Protein AF-A0A455SV49-F1 (afdb_monomer)

InterPro domains:
  IPR011989 Armadillo-like helical [G3DSA:1.25.10.10] (47-159)
  IPR016024 Armadillo-type fold [SSF48371] (56-144)

Sequence (312 aa):
MLWGKEFPQRLIFGEEGFFTEPRYLPRQYPYYVARAFLSVQYDDEPREDEEVYYWYRVAWEATEAFVERWGGVDEETLRRVLREGEGRDRLAAVFALGHSPFEGVNEELAALLEEPDWLLRCAAACCLVLRRDERATPLIERYLALPTPIGVDGGGRVSTAPQASGWYNLYKQLVPWMLAEWGPSSLLPALRDALLESCREGNDKRLSPAAAGSLKASAYALGRRGALGALHGVKLPVLRRWLSVLYMALGYLKAAERFSREALYEQLQGDTPLSKEVLALLTEAFALPEQQAQSVLMSWQIERIDGLGVLL

Nearest PDB structures (foldseek):
  7q1f-assembly1_D  TM=6.024E-01  e=7.847E-02  synthetic construct
  3ltm-assembly1_B  TM=5.366E-01  e=6.912E-02  synthetic construct
  7q1e-assembly1_D  TM=6.426E-01  e=1.989E-01  synthetic construct
  4xl5-assembly1_C  TM=4.973E-01  e=2.356E-01  synthetic construct
  7z0f-assembly1_C  TM=6.251E-01  e=5.971E-01  synthetic construct

Structure (mmCIF, N/CA/C/O backbone):
data_AF-A0A455SV49-F1
#
_entry.id   AF-A0A455SV49-F1
#
loop_
_atom_site.group_PDB
_atom_site.id
_atom_site.type_symbol
_atom_site.label_atom_id
_atom_site.label_alt_id
_atom_site.label_comp_id
_atom_site.label_asym_id
_atom_site.label_entity_id
_atom_site.label_seq_id
_atom_site.pdbx_PDB_ins_code
_atom_site.Cartn_x
_atom_site.Cartn_y
_atom_site.Cartn_z
_atom_site.occupancy
_atom_site.B_iso_or_equiv
_atom_site.auth_seq_id
_atom_site.auth_comp_id
_atom_site.auth_asym_id
_atom_site.auth_atom_id
_atom_site.pdbx_PDB_model_num
ATOM 1 N N . MET A 1 1 ? 15.847 -13.736 22.090 1.00 26.09 1 MET A N 1
ATOM 2 C CA . MET A 1 1 ? 14.708 -13.448 21.195 1.00 26.09 1 MET A CA 1
ATOM 3 C C . MET A 1 1 ? 15.103 -12.280 20.316 1.00 26.09 1 MET A C 1
ATOM 5 O O . MET A 1 1 ? 15.263 -11.179 20.817 1.00 26.09 1 MET A O 1
ATOM 9 N N . LEU A 1 2 ? 15.405 -12.567 19.052 1.00 23.02 2 LEU A N 1
ATOM 10 C CA . LEU A 1 2 ? 15.894 -11.612 18.058 1.00 23.02 2 LEU A CA 1
ATOM 11 C C . LEU A 1 2 ? 14.689 -11.036 17.306 1.00 23.02 2 LEU A C 1
ATOM 13 O O . LEU A 1 2 ? 14.281 -11.589 16.294 1.00 23.02 2 LEU A O 1
ATOM 17 N N . TRP A 1 3 ? 14.095 -9.968 17.828 1.00 25.36 3 TRP A N 1
ATOM 18 C CA . TRP A 1 3 ? 13.126 -9.144 17.103 1.00 25.36 3 TRP A CA 1
ATOM 19 C C . TRP A 1 3 ? 13.631 -7.705 17.213 1.00 25.36 3 TRP A C 1
ATOM 21 O O . TRP A 1 3 ? 13.597 -7.133 18.296 1.00 25.36 3 TRP A O 1
ATOM 31 N N . GLY A 1 4 ? 14.210 -7.157 16.140 1.00 28.81 4 GLY A N 1
ATOM 32 C CA . GLY A 1 4 ? 14.607 -5.739 16.102 1.00 28.81 4 GLY A CA 1
ATOM 33 C C . GLY A 1 4 ? 16.024 -5.413 15.624 1.00 28.81 4 GLY A C 1
ATOM 34 O O . GLY A 1 4 ? 16.405 -4.249 15.657 1.00 28.81 4 GLY A O 1
ATOM 35 N N . LYS A 1 5 ? 16.819 -6.383 15.159 1.00 24.94 5 LYS A N 1
ATOM 36 C CA . LYS A 1 5 ? 18.072 -6.087 14.446 1.00 24.94 5 LYS A CA 1
ATOM 37 C C . LYS A 1 5 ? 17.966 -6.647 13.035 1.00 24.94 5 LYS A C 1
ATOM 39 O O . LYS A 1 5 ? 17.662 -7.822 12.893 1.00 24.94 5 LYS A O 1
ATOM 44 N N . GLU A 1 6 ? 18.210 -5.790 12.046 1.00 30.39 6 GLU A N 1
ATOM 45 C CA . GLU A 1 6 ? 18.234 -6.086 10.602 1.00 30.39 6 GLU A CA 1
ATOM 46 C C . GLU A 1 6 ? 16.888 -5.985 9.859 1.00 30.39 6 GLU A C 1
ATOM 48 O O . GLU A 1 6 ? 16.581 -6.777 8.973 1.00 30.39 6 GLU A O 1
ATOM 53 N N . PHE A 1 7 ? 16.111 -4.934 10.140 1.00 34.16 7 PHE A N 1
ATOM 54 C CA . PHE A 1 7 ? 15.371 -4.291 9.049 1.00 34.16 7 PHE A CA 1
ATOM 55 C C . PHE A 1 7 ? 16.350 -3.404 8.262 1.00 34.16 7 PHE A C 1
ATOM 57 O O . PHE A 1 7 ? 17.154 -2.706 8.888 1.00 34.16 7 PHE A O 1
ATOM 64 N N . PRO A 1 8 ? 16.305 -3.372 6.918 1.00 32.91 8 PRO A N 1
ATOM 65 C CA . PRO A 1 8 ? 16.939 -2.299 6.172 1.00 32.91 8 PRO A CA 1
ATOM 66 C C . PRO A 1 8 ? 16.254 -0.999 6.601 1.00 32.91 8 PRO A C 1
ATOM 68 O O . PRO A 1 8 ? 15.098 -0.768 6.256 1.00 32.91 8 PRO A O 1
ATOM 71 N N . GLN A 1 9 ? 16.960 -0.148 7.349 1.00 35.84 9 GLN A N 1
ATOM 72 C CA . GLN A 1 9 ? 16.527 1.180 7.829 1.00 35.84 9 GLN A CA 1
ATOM 73 C C . GLN A 1 9 ? 16.126 2.167 6.706 1.00 35.84 9 GLN A C 1
ATOM 75 O O . GLN A 1 9 ? 16.071 3.370 6.922 1.00 35.84 9 GLN A O 1
ATOM 80 N N . ARG A 1 10 ? 15.938 1.698 5.469 1.00 33.12 10 ARG A N 1
ATOM 81 C CA . ARG A 1 10 ? 15.859 2.534 4.267 1.00 33.12 10 ARG A CA 1
ATOM 82 C C . ARG A 1 10 ? 14.651 2.267 3.380 1.00 33.12 10 ARG A C 1
ATOM 84 O O . ARG A 1 10 ? 14.417 3.055 2.479 1.00 33.12 10 ARG A O 1
ATOM 91 N N . LEU A 1 11 ? 13.881 1.207 3.632 1.00 34.53 11 LEU A N 1
ATOM 92 C CA . LEU A 1 11 ? 12.743 0.841 2.773 1.00 34.53 11 LEU A CA 1
ATOM 93 C C . LEU A 1 11 ? 11.372 1.050 3.396 1.00 34.53 11 LEU A C 1
ATOM 95 O O . LEU A 1 11 ? 10.355 0.956 2.718 1.00 34.53 11 LEU A O 1
ATOM 99 N N . ILE A 1 12 ? 11.351 1.417 4.672 1.00 38.78 12 ILE A N 1
ATOM 100 C CA . ILE A 1 12 ? 10.179 1.962 5.339 1.00 38.78 12 ILE A CA 1
ATOM 101 C C . ILE A 1 12 ? 10.692 3.183 6.109 1.00 38.78 12 ILE A C 1
ATOM 103 O O . ILE A 1 12 ? 10.882 3.123 7.316 1.00 38.78 12 ILE A O 1
ATOM 107 N N . PHE A 1 13 ? 10.940 4.266 5.359 1.00 42.44 13 PHE A N 1
ATOM 108 C CA . PHE A 1 13 ? 11.327 5.614 5.810 1.00 42.44 13 PHE A CA 1
ATOM 109 C C . PHE A 1 13 ? 12.759 5.750 6.366 1.00 42.44 13 PHE A C 1
ATOM 111 O O . PHE A 1 13 ? 13.130 5.135 7.360 1.00 42.44 13 PHE A O 1
ATOM 118 N N . GLY A 1 14 ? 13.575 6.582 5.707 1.00 34.09 14 GLY A N 1
ATOM 119 C CA . GLY A 1 14 ? 14.922 6.940 6.158 1.00 34.09 14 GLY A CA 1
ATOM 120 C C . GLY A 1 14 ? 14.879 7.779 7.439 1.00 34.09 14 GLY A C 1
ATOM 121 O O . GLY A 1 14 ? 14.478 8.938 7.433 1.00 34.09 14 GLY A O 1
ATOM 122 N N . GLU A 1 15 ? 15.293 7.175 8.546 1.00 50.94 15 GLU A N 1
ATOM 123 C CA . GLU A 1 15 ? 15.102 7.643 9.923 1.00 50.94 15 GLU A CA 1
ATOM 124 C C . GLU A 1 15 ? 16.315 8.419 10.503 1.00 50.94 15 GLU A C 1
ATOM 126 O O . GLU A 1 15 ? 16.898 8.016 11.503 1.00 50.94 15 GLU A O 1
ATOM 131 N N . GLU A 1 16 ? 16.706 9.569 9.939 1.00 35.03 16 GLU A N 1
ATOM 132 C CA . GLU A 1 16 ? 17.675 10.460 10.635 1.00 35.03 16 GLU A CA 1
ATOM 133 C C . GLU A 1 16 ? 17.215 11.921 10.764 1.00 35.03 16 GLU A C 1
ATOM 135 O O . GLU A 1 16 ? 17.419 12.522 11.817 1.00 35.03 16 GLU A O 1
ATOM 140 N N . GLY A 1 17 ? 16.479 12.473 9.792 1.00 40.00 17 GLY A N 1
ATOM 141 C CA . GLY A 1 17 ? 15.894 13.821 9.922 1.00 40.00 17 GLY A CA 1
ATOM 142 C C . GLY A 1 17 ? 14.727 13.906 10.919 1.00 40.00 17 GLY A C 1
ATOM 143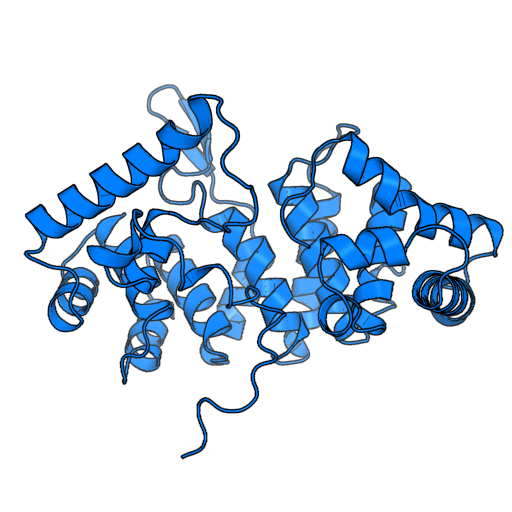 O O . GLY A 1 17 ? 14.457 14.962 11.485 1.00 40.00 17 GLY A O 1
ATOM 144 N N . PHE A 1 18 ? 14.068 12.773 11.193 1.00 39.41 18 PHE A N 1
ATOM 145 C CA . PHE A 1 18 ? 12.871 12.673 12.040 1.00 39.41 18 PHE A CA 1
ATOM 146 C C . PHE A 1 18 ? 13.117 13.031 13.521 1.00 39.41 18 PHE A C 1
ATOM 148 O O . PHE A 1 18 ? 12.181 13.346 14.254 1.00 39.41 18 PHE A O 1
ATOM 155 N N . PHE A 1 19 ? 14.374 12.991 13.976 1.00 41.38 19 PHE A N 1
ATOM 156 C CA . PHE A 1 19 ? 14.720 13.017 15.401 1.00 41.38 19 PHE A CA 1
ATOM 157 C C . PHE A 1 19 ? 15.320 14.338 15.899 1.00 41.38 19 PHE A C 1
ATOM 159 O O . PHE A 1 19 ? 15.496 14.496 17.109 1.00 41.38 19 PHE A O 1
ATOM 166 N N . THR A 1 20 ? 15.651 15.284 15.014 1.00 40.91 20 THR A N 1
ATOM 167 C CA . THR A 1 20 ? 16.541 16.403 15.378 1.00 40.91 20 THR A CA 1
ATOM 168 C C . THR A 1 20 ? 15.936 17.797 15.261 1.00 40.91 20 THR A C 1
ATOM 170 O O . THR A 1 20 ? 16.541 18.738 15.775 1.00 40.91 20 THR A O 1
ATOM 173 N N . GLU A 1 21 ? 14.752 17.967 14.664 1.00 42.56 21 GLU A N 1
ATOM 174 C CA . GLU A 1 21 ? 14.161 19.301 14.504 1.00 42.56 21 GLU A CA 1
ATOM 175 C C . GLU A 1 21 ? 13.244 19.708 15.675 1.00 42.56 21 GLU A C 1
ATOM 177 O O . GLU A 1 21 ? 12.238 19.054 15.974 1.00 42.56 21 GLU A O 1
ATOM 182 N N . PRO A 1 22 ? 13.560 20.805 16.392 1.00 34.19 22 PRO A N 1
ATOM 183 C CA . PRO A 1 22 ? 12.718 21.302 17.467 1.00 34.19 22 PRO A CA 1
ATOM 184 C C . PRO A 1 22 ? 11.486 22.013 16.890 1.00 34.19 22 PRO A C 1
ATOM 186 O O . PRO A 1 22 ? 11.639 23.050 16.252 1.00 34.19 22 PRO A O 1
ATOM 189 N N . ARG A 1 23 ? 10.290 21.520 17.270 1.00 37.84 23 ARG A N 1
ATOM 190 C CA . ARG A 1 23 ? 8.918 22.054 17.048 1.00 37.84 23 ARG A CA 1
ATOM 191 C C . ARG A 1 23 ? 8.141 21.350 15.930 1.00 37.84 23 ARG A C 1
ATOM 193 O O . ARG A 1 23 ? 7.907 21.944 14.894 1.00 37.84 23 ARG A O 1
ATOM 200 N N . TYR A 1 24 ? 7.632 20.147 16.193 1.00 47.34 24 TYR A N 1
ATOM 201 C CA . TYR A 1 24 ? 6.368 19.677 15.608 1.00 47.34 24 TYR A CA 1
ATOM 202 C C . TYR A 1 24 ? 5.866 18.425 16.352 1.00 47.34 24 TYR A C 1
ATOM 204 O O . TYR A 1 24 ? 6.464 18.034 17.354 1.00 47.34 24 TYR A O 1
ATOM 212 N N . LEU A 1 25 ? 4.741 17.860 15.908 1.00 44.56 25 LEU A N 1
ATOM 213 C CA . LEU A 1 25 ? 3.893 16.791 16.475 1.00 44.56 25 LEU A CA 1
ATOM 214 C C . LEU A 1 25 ? 4.503 15.650 17.339 1.00 44.56 25 LEU A C 1
ATOM 216 O O . LEU A 1 25 ? 3.807 15.236 18.269 1.00 44.56 25 LEU A O 1
ATOM 220 N N . PRO A 1 26 ? 5.742 15.139 17.148 1.00 46.84 26 PRO A N 1
ATOM 221 C CA . PRO A 1 26 ? 6.248 13.989 17.917 1.00 46.84 26 PRO A CA 1
ATOM 222 C C . PRO A 1 26 ? 6.305 14.143 19.447 1.00 46.84 26 PRO A C 1
ATOM 224 O O . PRO A 1 26 ? 6.625 13.183 20.142 1.00 46.84 26 PRO A O 1
ATOM 227 N N . ARG A 1 27 ? 6.036 15.336 19.997 1.00 50.00 27 ARG A N 1
ATOM 228 C CA . ARG A 1 27 ? 6.099 15.586 21.446 1.00 50.00 27 ARG A CA 1
ATOM 229 C C . ARG A 1 27 ? 4.805 15.317 22.216 1.00 50.00 27 ARG A C 1
ATOM 231 O O . ARG A 1 27 ? 4.900 15.188 23.431 1.00 50.00 27 ARG A O 1
ATOM 238 N N . GLN A 1 28 ? 3.634 15.277 21.571 1.00 59.22 28 GLN A N 1
ATOM 239 C CA . GLN A 1 28 ? 2.356 15.146 22.299 1.00 59.22 28 GLN A CA 1
ATOM 240 C C . GLN A 1 28 ? 1.737 13.749 22.205 1.00 59.22 28 GLN A C 1
ATOM 242 O O . GLN A 1 28 ? 1.186 13.278 23.196 1.00 59.22 28 GLN A O 1
ATOM 247 N N . TYR A 1 29 ? 1.896 13.056 21.072 1.00 63.44 29 TYR A N 1
ATOM 248 C CA . TYR A 1 29 ? 1.335 11.719 20.880 1.00 63.44 29 TYR A CA 1
ATOM 249 C C . TYR A 1 29 ? 2.383 10.709 20.411 1.00 63.44 29 TYR A C 1
ATOM 251 O O . TYR A 1 29 ? 3.272 11.066 19.633 1.00 63.44 29 TYR A O 1
ATOM 259 N N . PRO A 1 30 ? 2.278 9.435 20.836 1.00 69.38 30 PRO A N 1
ATOM 260 C CA . PRO A 1 30 ? 3.111 8.373 20.295 1.00 69.38 30 PRO A CA 1
ATOM 261 C C . PRO A 1 30 ? 2.977 8.271 18.769 1.00 69.38 30 PRO A C 1
ATOM 263 O O . PRO A 1 30 ? 1.893 8.423 18.206 1.00 69.38 30 PRO A O 1
ATOM 266 N N . TYR A 1 31 ? 4.073 7.953 18.085 1.00 69.19 31 TYR A N 1
ATOM 267 C CA . TYR A 1 31 ? 4.132 7.916 16.618 1.00 69.19 31 TYR A CA 1
ATOM 268 C C . TYR A 1 31 ? 3.072 7.009 15.960 1.00 69.19 31 TYR A C 1
ATOM 270 O O . TYR A 1 31 ? 2.528 7.351 14.909 1.00 69.19 31 TYR A O 1
ATOM 278 N N . TYR A 1 32 ? 2.743 5.871 16.574 1.00 71.88 32 TYR A N 1
ATOM 279 C CA . TYR A 1 32 ? 1.757 4.933 16.032 1.00 71.88 32 TYR A CA 1
ATOM 280 C C . TYR A 1 32 ? 0.337 5.519 16.042 1.00 71.88 32 TYR A C 1
ATOM 282 O O . TYR A 1 32 ? -0.460 5.220 15.155 1.00 71.88 32 TYR A O 1
ATOM 290 N N . VAL A 1 33 ? 0.049 6.422 16.986 1.00 74.62 33 VAL A N 1
ATOM 291 C CA . VAL A 1 33 ? -1.193 7.203 17.026 1.00 74.62 33 VAL A CA 1
ATOM 292 C C . VAL A 1 33 ? -1.195 8.188 15.871 1.00 74.62 33 VAL A C 1
ATOM 294 O O . VAL A 1 33 ? -2.117 8.183 15.063 1.00 74.62 33 VAL A O 1
ATOM 297 N N . ALA A 1 34 ? -0.122 8.969 15.724 1.00 74.12 34 ALA A N 1
ATOM 298 C CA . ALA A 1 34 ? -0.002 9.921 14.626 1.00 74.12 34 ALA A CA 1
ATOM 299 C C . ALA A 1 34 ? -0.223 9.233 13.266 1.00 74.12 34 ALA A C 1
ATOM 301 O O . ALA A 1 34 ? -0.991 9.725 12.445 1.00 74.12 34 ALA A O 1
ATOM 302 N N . ARG A 1 35 ? 0.341 8.038 13.048 1.00 70.38 35 ARG A N 1
ATOM 303 C CA . ARG A 1 35 ? 0.101 7.248 11.828 1.00 70.38 35 ARG A CA 1
ATOM 304 C C . ARG A 1 35 ? -1.358 6.854 11.611 1.00 70.38 35 ARG A C 1
ATOM 306 O O . ARG A 1 35 ? -1.825 6.923 10.475 1.00 70.38 35 ARG A O 1
ATOM 313 N N . ALA A 1 36 ? -2.061 6.453 12.667 1.00 77.62 36 ALA A N 1
ATOM 314 C CA . ALA A 1 36 ? -3.459 6.041 12.586 1.00 77.62 36 ALA A CA 1
ATOM 315 C C . ALA A 1 36 ? -4.379 7.173 12.103 1.00 77.62 36 ALA A C 1
ATOM 317 O O . ALA A 1 36 ? -5.285 6.927 11.308 1.00 77.62 36 ALA A O 1
ATOM 318 N N . PHE A 1 37 ? -4.124 8.406 12.547 1.00 75.50 37 PHE A N 1
ATOM 319 C CA . PHE A 1 37 ? -4.963 9.564 12.224 1.00 75.50 37 PHE A CA 1
ATOM 320 C C . PHE A 1 37 ? -4.503 10.329 10.989 1.00 75.50 37 PHE A C 1
ATOM 322 O O . PHE A 1 37 ? -5.332 10.839 10.238 1.00 75.50 37 PHE A O 1
ATOM 329 N N . LEU A 1 38 ? -3.193 10.409 10.761 1.00 63.06 38 LEU A N 1
ATOM 330 C CA . LEU A 1 38 ? -2.647 11.187 9.658 1.00 63.06 38 LEU A CA 1
ATOM 331 C C . LEU A 1 38 ? -2.741 10.418 8.332 1.00 63.06 38 LEU A C 1
ATOM 333 O O . LEU A 1 38 ? -2.950 11.038 7.300 1.00 63.06 38 LEU A O 1
ATOM 337 N N . SER A 1 39 ? -2.628 9.081 8.316 1.00 54.66 39 SER A N 1
ATOM 338 C CA . SER A 1 39 ? -2.433 8.333 7.055 1.00 54.66 39 SER A CA 1
ATOM 339 C C . SER A 1 39 ? -1.292 8.922 6.188 1.00 54.66 39 SER A C 1
ATOM 341 O O . SER A 1 39 ? -1.362 8.885 4.963 1.00 54.66 39 SER A O 1
ATOM 343 N N . VAL A 1 40 ? -0.257 9.514 6.801 1.00 41.97 40 VAL A N 1
ATOM 344 C CA . VAL A 1 40 ? 0.781 10.300 6.100 1.00 41.97 40 VAL A CA 1
ATOM 345 C C . VAL A 1 40 ? 2.059 9.508 5.856 1.00 41.97 40 VAL A C 1
ATOM 347 O O . VAL A 1 40 ? 2.550 8.804 6.740 1.00 41.97 40 VAL A O 1
ATOM 350 N N . GLN A 1 41 ? 2.632 9.729 4.671 1.00 39.25 41 GLN A N 1
ATOM 351 C CA . GLN A 1 41 ? 4.063 9.624 4.393 1.00 39.25 41 GLN A CA 1
ATOM 352 C C . GLN A 1 41 ? 4.652 11.041 4.354 1.00 39.25 41 GLN A C 1
ATOM 354 O O . GLN A 1 41 ? 4.154 11.878 3.606 1.00 39.25 41 GLN A O 1
ATOM 359 N N . TYR A 1 42 ? 5.656 11.331 5.183 1.00 43.25 42 TYR A N 1
ATOM 360 C CA . TYR A 1 42 ? 6.330 12.633 5.202 1.00 43.25 42 TYR A CA 1
ATOM 361 C C . TYR A 1 42 ? 7.573 12.560 4.317 1.00 43.25 42 TYR A C 1
ATOM 363 O O . TYR A 1 42 ? 8.634 12.218 4.819 1.00 43.25 42 TYR A O 1
ATOM 371 N N . ASP A 1 43 ? 7.419 12.868 3.030 1.00 37.91 43 ASP A N 1
ATOM 372 C CA . ASP A 1 43 ? 8.545 13.109 2.108 1.00 37.91 43 ASP A CA 1
ATOM 373 C C . ASP A 1 43 ? 8.417 14.448 1.358 1.00 37.91 43 ASP A C 1
ATOM 375 O O . ASP A 1 43 ? 9.211 14.736 0.468 1.00 37.91 43 ASP A O 1
ATOM 379 N N . ASP A 1 44 ? 7.454 15.298 1.720 1.00 38.59 44 ASP A N 1
ATOM 380 C CA . ASP A 1 44 ? 7.382 16.655 1.184 1.00 38.59 44 ASP A CA 1
ATOM 381 C C . ASP A 1 44 ? 7.847 17.635 2.265 1.00 38.59 44 ASP A C 1
ATOM 383 O O . ASP A 1 44 ? 7.208 17.778 3.313 1.00 38.59 44 ASP A O 1
ATOM 387 N N . GLU A 1 45 ? 8.976 18.305 2.012 1.00 43.75 45 GLU A N 1
ATOM 388 C CA . GLU A 1 45 ? 9.351 19.520 2.736 1.00 43.75 45 GLU A CA 1
ATOM 389 C C . GLU A 1 45 ? 8.135 20.463 2.783 1.00 43.75 45 GLU A C 1
ATOM 391 O O . GLU A 1 45 ? 7.415 20.581 1.781 1.00 43.75 45 GLU A O 1
ATOM 396 N N . PRO A 1 46 ? 7.869 21.134 3.919 1.00 43.03 46 PRO A N 1
ATOM 397 C CA . PRO A 1 46 ? 6.756 22.063 4.018 1.00 43.03 46 PRO A CA 1
ATOM 398 C C . PRO A 1 46 ? 6.931 23.164 2.970 1.00 43.03 46 PRO A C 1
ATOM 400 O O . PRO A 1 46 ? 7.746 24.070 3.125 1.00 43.03 46 PRO A O 1
ATOM 403 N N . ARG A 1 47 ? 6.151 23.091 1.887 1.00 49.34 47 ARG A N 1
ATOM 404 C CA . ARG A 1 47 ? 5.944 24.242 1.011 1.00 49.34 47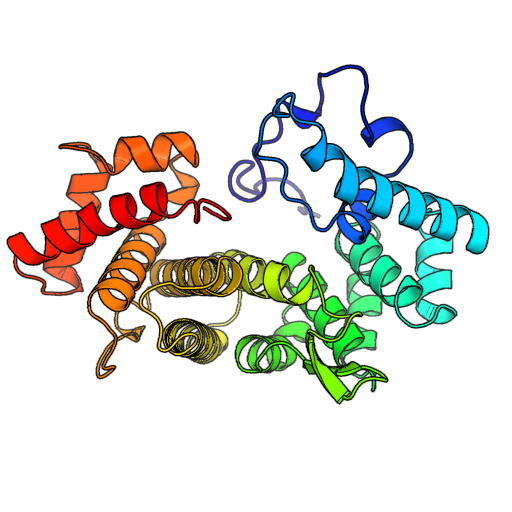 ARG A CA 1
ATOM 405 C C . ARG A 1 47 ? 5.266 25.320 1.845 1.00 49.34 47 ARG A C 1
ATOM 407 O O . ARG A 1 47 ? 4.309 25.030 2.557 1.00 49.34 47 ARG A O 1
ATOM 414 N N . GLU A 1 48 ? 5.767 26.547 1.754 1.00 53.41 48 GLU A N 1
ATOM 415 C CA . GLU A 1 48 ? 5.300 27.715 2.520 1.00 53.41 48 GLU A CA 1
ATOM 416 C C . GLU A 1 48 ? 3.841 28.127 2.209 1.00 53.41 48 GLU A C 1
ATOM 418 O O . GLU A 1 48 ? 3.336 29.097 2.773 1.00 53.41 48 GLU A O 1
ATOM 423 N N . ASP A 1 49 ? 3.136 27.369 1.366 1.00 57.00 49 ASP A N 1
ATOM 424 C CA . ASP A 1 49 ? 1.779 27.646 0.917 1.00 57.00 49 ASP A CA 1
ATOM 425 C C . ASP A 1 49 ? 0.750 26.953 1.845 1.00 57.00 49 ASP A C 1
ATOM 427 O O . ASP A 1 49 ? 0.779 25.738 2.058 1.00 57.00 49 ASP A O 1
ATOM 431 N N . GLU A 1 50 ? -0.184 27.734 2.400 1.00 53.75 50 GLU A N 1
ATOM 432 C CA . GLU A 1 50 ? -1.111 27.416 3.509 1.00 53.75 50 GLU A CA 1
ATOM 433 C C . GLU A 1 50 ? -1.972 26.130 3.378 1.00 53.75 50 GLU A C 1
ATOM 435 O O . GLU A 1 50 ? -2.556 25.682 4.369 1.00 53.75 50 GLU A O 1
ATOM 440 N N . GLU A 1 51 ? -2.057 25.487 2.209 1.00 52.69 51 GLU A N 1
ATOM 441 C CA . GLU A 1 51 ? -2.905 24.301 1.985 1.00 52.69 51 GLU A CA 1
ATOM 442 C C . GLU A 1 51 ? -2.386 23.022 2.672 1.00 52.69 51 GLU A C 1
ATOM 444 O O . GLU A 1 51 ? -3.184 22.160 3.060 1.00 52.69 51 GLU A O 1
ATOM 449 N N . VAL A 1 52 ? -1.073 22.908 2.912 1.00 54.91 52 VAL A N 1
ATOM 450 C CA . VAL A 1 52 ? -0.458 21.729 3.566 1.00 54.91 52 VAL A CA 1
ATOM 451 C C . VAL A 1 52 ? -0.891 21.593 5.038 1.00 54.91 52 VAL A C 1
ATOM 453 O O . VAL A 1 52 ? -0.881 20.499 5.597 1.00 54.91 52 VAL A O 1
ATOM 456 N N . TYR A 1 53 ? -1.381 22.668 5.659 1.00 61.66 53 TYR A N 1
ATOM 457 C CA . TYR A 1 53 ? -1.831 22.651 7.053 1.00 61.66 53 TYR A CA 1
ATOM 458 C C . TYR A 1 53 ? -3.258 22.132 7.249 1.00 61.66 53 TYR A C 1
ATOM 460 O O . TYR A 1 53 ? -3.611 21.762 8.371 1.00 61.66 53 TYR A O 1
ATOM 468 N N . TYR A 1 54 ? -4.099 22.087 6.208 1.00 62.34 54 TYR A N 1
ATOM 469 C CA . TYR A 1 54 ? -5.516 21.771 6.407 1.00 62.34 54 TYR A CA 1
ATOM 470 C C . TYR A 1 54 ? -5.733 20.319 6.846 1.00 62.34 54 TYR A C 1
ATOM 472 O O . TYR A 1 54 ? -6.379 20.074 7.863 1.00 62.34 54 TYR A O 1
ATOM 480 N N . TRP A 1 55 ? -5.162 19.345 6.131 1.00 62.69 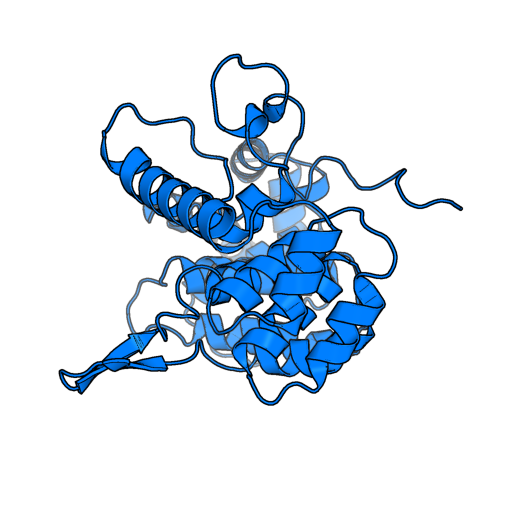55 TRP A N 1
ATOM 481 C CA . TRP A 1 55 ? -5.320 17.930 6.491 1.00 62.69 55 TRP A CA 1
ATOM 482 C C . TRP A 1 55 ? -4.632 17.607 7.823 1.00 62.69 55 TRP A C 1
ATOM 484 O O . TRP A 1 55 ? -5.162 16.830 8.616 1.00 62.69 55 TRP A O 1
ATOM 494 N N . TYR A 1 56 ? -3.498 18.256 8.101 1.00 67.12 56 TYR A N 1
ATOM 495 C CA . TYR A 1 56 ? -2.771 18.118 9.358 1.00 67.12 56 TYR A CA 1
ATOM 496 C C . TYR A 1 56 ? -3.621 18.600 10.532 1.00 67.12 56 TYR A C 1
ATOM 498 O O . TYR A 1 56 ? -3.769 17.901 11.532 1.00 67.12 56 TYR A O 1
ATOM 506 N N . ARG A 1 57 ? -4.244 19.772 10.381 1.00 70.25 57 ARG A N 1
ATOM 507 C CA . ARG A 1 57 ? -5.176 20.322 11.361 1.00 70.25 57 ARG A CA 1
ATOM 508 C C . ARG A 1 57 ? -6.376 19.402 11.570 1.00 70.25 57 ARG A C 1
ATOM 510 O O . ARG A 1 57 ? -6.741 19.158 12.712 1.00 70.25 57 ARG A O 1
ATOM 517 N N . VAL A 1 58 ? -6.956 18.854 10.502 1.00 70.25 58 VAL A N 1
ATOM 518 C CA . VAL A 1 58 ? -8.089 17.919 10.605 1.00 70.25 58 VAL A CA 1
ATOM 519 C C . VAL A 1 58 ? -7.697 16.647 11.364 1.00 70.25 58 VAL A C 1
ATOM 521 O O . VAL A 1 58 ? -8.436 16.201 12.238 1.00 70.25 58 VAL A O 1
ATOM 524 N N . ALA A 1 59 ? -6.533 16.065 11.073 1.00 73.12 59 ALA A N 1
ATOM 525 C CA . ALA A 1 59 ? -6.044 14.882 11.779 1.00 73.12 59 ALA A CA 1
ATOM 526 C C . ALA A 1 59 ? -5.684 15.180 13.244 1.00 73.12 59 ALA A C 1
ATOM 528 O O . ALA A 1 59 ? -5.935 14.353 14.123 1.00 73.12 59 ALA A O 1
ATOM 529 N N . TRP A 1 60 ? -5.146 16.370 13.518 1.00 79.06 60 TRP A N 1
ATOM 530 C CA . TRP A 1 60 ? -4.900 16.861 14.870 1.00 79.06 60 TRP A CA 1
ATOM 531 C C . TRP A 1 60 ? -6.201 16.982 15.663 1.00 79.06 60 TRP A C 1
ATOM 533 O O . TRP A 1 60 ? -6.337 16.371 16.717 1.00 79.06 60 TRP A O 1
ATOM 543 N N . GLU A 1 61 ? -7.184 17.708 15.127 1.00 80.88 61 GLU A N 1
ATOM 544 C CA . GLU A 1 61 ? -8.503 17.876 15.743 1.00 80.88 61 GLU A CA 1
ATOM 545 C C . GLU A 1 61 ? -9.187 16.516 15.964 1.00 80.88 61 GLU A C 1
ATOM 547 O O . GLU A 1 61 ? -9.799 16.293 17.007 1.00 80.88 61 GLU A O 1
ATOM 552 N N . ALA A 1 62 ? -9.026 15.566 15.035 1.00 82.69 62 ALA A N 1
ATOM 553 C CA . ALA A 1 62 ? -9.525 14.202 15.201 1.00 82.69 62 ALA A CA 1
ATOM 554 C C . ALA A 1 62 ? -8.814 13.433 16.330 1.00 82.69 62 ALA A C 1
ATOM 556 O O . ALA A 1 62 ? -9.478 12.694 17.059 1.00 82.69 62 ALA A O 1
ATOM 557 N N . THR A 1 63 ? -7.499 13.614 16.486 1.00 84.81 63 THR A N 1
ATOM 558 C CA . THR A 1 63 ? -6.702 12.976 17.549 1.00 84.81 63 THR A CA 1
ATOM 559 C C . THR A 1 63 ? -7.052 13.556 18.919 1.00 84.81 63 THR A C 1
ATOM 561 O O . THR A 1 63 ? -7.327 12.797 19.842 1.00 84.81 63 THR A O 1
ATOM 564 N N . GLU A 1 64 ? -7.129 14.883 19.048 1.00 85.88 64 GLU A N 1
ATOM 565 C CA . GLU A 1 64 ? -7.563 15.557 20.282 1.00 85.88 64 GLU A CA 1
ATOM 566 C C . GLU A 1 64 ? -8.971 15.114 20.683 1.00 85.88 64 GLU A C 1
ATOM 568 O O . GLU A 1 64 ? -9.200 14.708 21.819 1.00 85.88 64 GLU A O 1
ATOM 573 N N . ALA A 1 65 ? -9.908 15.098 19.730 1.00 87.00 65 ALA A N 1
ATOM 574 C CA . ALA A 1 65 ? -11.268 14.655 20.000 1.00 87.00 65 ALA A CA 1
ATOM 575 C C . ALA A 1 65 ? -11.316 13.171 20.406 1.00 87.00 65 ALA A C 1
ATOM 577 O O . ALA A 1 65 ? -12.155 12.781 21.216 1.00 87.00 65 ALA A O 1
ATOM 578 N N . PHE A 1 66 ? -10.442 12.327 19.848 1.00 90.62 66 PHE A N 1
ATOM 579 C CA . PHE A 1 66 ? -10.304 10.936 20.279 1.00 90.62 66 PHE A CA 1
ATOM 580 C C . PHE A 1 66 ? -9.800 10.851 21.725 1.00 90.62 66 PHE A C 1
ATOM 582 O O . PHE A 1 66 ? -10.391 10.145 22.538 1.00 90.62 66 PHE A O 1
ATOM 589 N N . VAL A 1 67 ? -8.747 11.596 22.061 1.00 89.75 67 VAL A N 1
ATOM 590 C CA . VAL A 1 67 ? -8.144 11.619 23.402 1.00 89.75 67 VAL A CA 1
ATOM 591 C C . VAL A 1 67 ? -9.135 12.138 24.437 1.00 89.75 67 VAL A C 1
ATOM 593 O O . VAL A 1 67 ? -9.271 11.533 25.497 1.00 89.75 67 VAL A O 1
ATOM 596 N N . GLU A 1 68 ? -9.870 13.203 24.124 1.00 91.50 68 GLU A N 1
ATOM 597 C CA . GLU A 1 68 ? -10.911 13.757 24.991 1.00 91.50 68 GLU A CA 1
ATOM 598 C C . GLU A 1 68 ? -12.023 12.732 25.259 1.00 91.50 68 GLU A C 1
ATOM 600 O O . GLU A 1 68 ? -12.439 12.557 26.404 1.00 91.50 68 GLU A O 1
ATOM 605 N N . ARG A 1 69 ? -12.468 11.999 24.225 1.00 94.88 69 ARG A N 1
ATOM 606 C CA . ARG A 1 69 ? -13.499 10.955 24.364 1.00 94.88 69 ARG A CA 1
ATOM 607 C C . ARG A 1 69 ? -13.028 9.754 25.181 1.00 94.88 69 ARG A C 1
ATOM 609 O O . ARG A 1 69 ? -13.795 9.232 25.987 1.00 94.88 69 ARG A O 1
ATOM 616 N N . TRP A 1 70 ? -11.801 9.293 24.952 1.00 95.81 70 TRP A N 1
ATOM 617 C CA . TRP A 1 70 ? -11.310 8.017 25.480 1.00 95.81 70 TRP A CA 1
ATOM 618 C C . TRP A 1 70 ? -10.356 8.157 26.667 1.00 95.81 70 TRP A C 1
ATOM 620 O O . TRP A 1 70 ? -9.951 7.148 27.236 1.00 95.81 70 TRP A O 1
ATOM 630 N N . GLY A 1 71 ? -10.031 9.379 27.085 1.00 92.38 71 GLY A N 1
ATOM 631 C CA . GLY A 1 71 ? -9.190 9.656 28.249 1.00 92.38 71 GLY A CA 1
ATOM 632 C C . GLY A 1 71 ? -7.703 9.350 28.052 1.00 92.38 71 GLY A C 1
ATOM 633 O O . GLY A 1 71 ? -6.985 9.252 29.043 1.00 92.38 71 GLY A O 1
ATOM 634 N N . GLY A 1 72 ? -7.234 9.186 26.811 1.00 90.38 72 GLY A N 1
ATOM 635 C CA . GLY A 1 72 ? -5.836 8.872 26.518 1.00 90.38 72 GLY A CA 1
ATOM 636 C C . GLY A 1 72 ? -5.626 8.138 25.195 1.00 90.38 72 GLY A C 1
ATOM 637 O O . GLY A 1 72 ? -6.557 7.918 24.422 1.00 90.38 72 GLY A O 1
ATOM 638 N N . VAL A 1 73 ? -4.371 7.760 24.942 1.00 91.50 73 VAL A N 1
ATOM 639 C CA . VAL A 1 73 ? -3.937 6.924 23.801 1.00 91.50 73 VAL A CA 1
ATOM 640 C C . VAL A 1 73 ? -2.866 5.905 24.212 1.00 91.50 73 VAL A C 1
ATOM 642 O O . VAL A 1 73 ? -2.084 5.435 23.387 1.00 91.50 73 VAL A O 1
ATOM 645 N N . ASP A 1 74 ? -2.793 5.589 25.504 1.00 90.75 74 ASP A N 1
ATOM 646 C CA . ASP A 1 74 ? -1.967 4.494 26.004 1.00 90.75 74 ASP A CA 1
ATOM 647 C C . ASP A 1 74 ? -2.522 3.124 25.564 1.00 90.75 74 ASP A C 1
ATOM 649 O O . ASP A 1 74 ? -3.615 3.011 25.002 1.00 90.75 74 ASP A O 1
ATOM 653 N N . GLU A 1 75 ? -1.750 2.068 25.813 1.00 93.19 75 GLU A N 1
ATOM 654 C CA . GLU A 1 75 ? -2.081 0.694 25.428 1.00 93.19 75 GLU A CA 1
ATOM 655 C C . GLU A 1 75 ? -3.438 0.222 25.970 1.00 93.19 75 GLU A C 1
ATOM 657 O O . GLU A 1 75 ? -4.228 -0.364 25.226 1.00 93.19 75 GLU A O 1
ATOM 662 N N . GLU A 1 76 ? -3.733 0.485 27.247 1.00 96.50 76 GLU A N 1
ATOM 663 C CA . GLU A 1 76 ? -4.993 0.080 27.872 1.00 96.50 76 GLU A CA 1
ATOM 664 C C . GLU A 1 76 ? -6.163 0.824 27.232 1.00 96.50 76 GLU A C 1
ATOM 666 O O . GLU A 1 76 ? -7.171 0.206 26.869 1.00 96.50 76 GLU A O 1
ATOM 671 N N . THR A 1 77 ? -5.996 2.129 27.012 1.00 96.50 77 THR A N 1
ATOM 672 C CA . THR A 1 77 ? -7.001 2.956 26.350 1.00 96.50 77 THR A CA 1
ATOM 673 C C . THR A 1 77 ? -7.278 2.477 24.927 1.00 96.50 77 THR A C 1
ATOM 675 O O . THR A 1 77 ? -8.440 2.272 24.578 1.00 96.50 77 THR A O 1
ATOM 678 N N . LEU A 1 78 ? -6.251 2.221 24.112 1.00 96.75 78 LEU A N 1
ATOM 679 C CA . LEU A 1 78 ? -6.427 1.744 22.735 1.00 96.75 78 LEU A CA 1
ATOM 680 C C . LEU A 1 78 ? -7.099 0.367 22.676 1.00 96.75 78 LEU A C 1
ATOM 682 O O . LEU A 1 78 ? -7.998 0.162 21.860 1.00 96.75 78 LEU A O 1
ATOM 686 N N . ARG A 1 79 ? -6.733 -0.563 23.567 1.00 97.62 79 ARG A N 1
ATOM 687 C CA . ARG A 1 79 ? -7.420 -1.862 23.675 1.00 97.62 79 ARG A CA 1
ATOM 688 C C . ARG A 1 79 ? -8.871 -1.713 24.113 1.00 97.62 79 ARG A C 1
ATOM 690 O O . ARG A 1 79 ? -9.737 -2.443 23.631 1.00 97.62 79 ARG A O 1
ATOM 697 N N . ARG A 1 80 ? -9.160 -0.778 25.021 1.00 97.88 80 ARG A N 1
ATOM 698 C CA . ARG A 1 80 ? -10.535 -0.458 25.415 1.00 97.88 80 ARG A CA 1
ATOM 699 C C . ARG A 1 80 ? -11.326 0.080 24.226 1.00 97.88 80 ARG A C 1
ATOM 701 O O . ARG A 1 80 ? -12.396 -0.451 23.951 1.00 97.88 80 ARG A O 1
ATOM 708 N N . VAL A 1 81 ? -10.775 1.034 23.473 1.00 97.81 81 VAL A N 1
ATOM 709 C CA . VAL A 1 81 ? -11.407 1.556 22.249 1.00 97.81 81 VAL A CA 1
ATOM 710 C C . VAL A 1 81 ? -11.639 0.441 21.231 1.00 97.81 81 VAL A C 1
ATOM 712 O O . VAL A 1 81 ? -12.678 0.402 20.583 1.00 97.81 81 VAL A O 1
ATOM 715 N N . LEU A 1 82 ? -10.710 -0.508 21.099 1.00 96.94 82 LEU A N 1
ATOM 716 C CA . LEU A 1 82 ? -10.883 -1.624 20.176 1.00 96.94 82 LEU A CA 1
ATOM 717 C C . LEU A 1 82 ? -12.080 -2.524 20.542 1.00 96.94 82 LEU A C 1
ATOM 719 O O . LEU A 1 82 ? -12.731 -3.069 19.646 1.00 96.94 82 LEU A O 1
ATOM 723 N N . ARG A 1 83 ? -12.366 -2.686 21.841 1.00 96.81 83 ARG A N 1
ATOM 724 C CA . ARG A 1 83 ? -13.478 -3.505 22.352 1.00 96.81 83 ARG A CA 1
ATOM 725 C C . ARG A 1 83 ? -14.812 -2.763 22.392 1.00 96.81 83 ARG A C 1
ATOM 727 O O . ARG A 1 83 ? -15.837 -3.363 22.096 1.00 96.81 83 ARG A O 1
ATOM 734 N N . GLU A 1 84 ? -14.793 -1.501 22.809 1.00 97.00 84 GLU A N 1
ATOM 735 C CA . GLU A 1 84 ? -15.990 -0.723 23.161 1.00 97.00 84 GLU A CA 1
ATOM 736 C C . GLU A 1 84 ? -16.316 0.371 22.141 1.00 97.00 84 GLU A C 1
ATOM 738 O O . GLU A 1 84 ? -17.431 0.884 22.117 1.00 97.00 84 GLU A O 1
ATOM 743 N N . GLY A 1 85 ? -15.343 0.764 21.322 1.00 95.81 85 GLY A N 1
ATOM 744 C CA . GLY A 1 85 ? -15.499 1.816 20.332 1.00 95.81 85 GLY A CA 1
ATOM 745 C C . GLY A 1 85 ? -16.253 1.359 19.092 1.00 95.81 85 GLY A C 1
ATOM 746 O O . GLY A 1 85 ? -16.362 0.174 18.782 1.00 95.81 85 GLY A O 1
ATOM 747 N N . GLU A 1 86 ? -16.727 2.337 18.328 1.00 92.12 86 GLU A N 1
ATOM 748 C CA . GLU A 1 86 ? -17.489 2.110 17.105 1.00 92.12 86 GLU A CA 1
ATOM 749 C C . GLU A 1 86 ? -16.888 2.883 15.926 1.00 92.12 86 GLU A C 1
ATOM 751 O O . GLU A 1 86 ? -16.205 3.900 16.085 1.00 92.12 86 GLU A O 1
ATOM 756 N N . GLY A 1 87 ? -17.151 2.392 14.712 1.00 89.38 87 GLY A N 1
ATOM 757 C CA . GLY A 1 87 ? -16.808 3.068 13.464 1.00 89.38 87 GLY A CA 1
ATOM 758 C C . GLY A 1 87 ? -15.350 3.539 13.396 1.00 89.38 87 GLY A C 1
ATOM 759 O O . GLY A 1 87 ? -14.415 2.738 13.409 1.00 89.38 87 GLY A O 1
ATOM 760 N N . ARG A 1 88 ? -15.157 4.860 13.285 1.00 87.94 88 ARG A N 1
ATOM 761 C CA . ARG A 1 88 ? -13.834 5.478 13.092 1.00 87.94 88 ARG A CA 1
ATOM 762 C C . ARG A 1 88 ? -12.916 5.352 14.304 1.00 87.94 88 ARG A C 1
ATOM 764 O O . ARG A 1 88 ? -11.718 5.198 14.101 1.00 87.94 88 ARG A O 1
ATOM 771 N N . ASP A 1 89 ? -13.452 5.372 15.522 1.00 91.75 89 ASP A N 1
ATOM 772 C CA . ASP A 1 89 ? -12.628 5.246 16.730 1.00 91.75 89 ASP A CA 1
ATOM 773 C C . ASP A 1 89 ? -12.037 3.832 16.819 1.00 91.75 89 ASP A C 1
ATOM 775 O O . ASP A 1 89 ? -10.841 3.670 17.059 1.00 91.75 89 ASP A O 1
ATOM 779 N N . ARG A 1 90 ? -12.843 2.808 16.501 1.00 95.25 90 ARG A N 1
ATOM 780 C CA . ARG A 1 90 ? -12.381 1.412 16.442 1.00 95.25 90 ARG A CA 1
ATOM 781 C C . ARG A 1 90 ? -11.327 1.209 15.345 1.00 95.25 90 ARG A C 1
ATOM 783 O O . ARG A 1 90 ? -10.313 0.563 15.589 1.00 95.25 90 ARG A O 1
ATOM 790 N N . LEU A 1 91 ? -11.518 1.806 14.162 1.00 92.44 91 LEU A N 1
ATOM 791 C CA . LEU A 1 91 ? -10.521 1.786 13.078 1.00 92.44 91 LEU A CA 1
ATOM 792 C C . LEU A 1 91 ? -9.210 2.482 13.474 1.00 92.44 91 LEU A C 1
ATOM 794 O O . LEU A 1 91 ? -8.132 1.946 13.218 1.00 92.44 91 LEU A O 1
ATOM 798 N N . ALA A 1 92 ? -9.287 3.650 14.116 1.00 91.12 92 ALA A N 1
ATOM 799 C CA . ALA A 1 92 ? -8.108 4.362 14.600 1.00 91.12 92 ALA A CA 1
ATOM 800 C C . ALA A 1 92 ? -7.336 3.526 15.631 1.00 91.12 92 ALA A C 1
ATOM 802 O O . ALA A 1 92 ? -6.114 3.426 15.540 1.00 91.12 92 ALA A O 1
ATOM 803 N N . ALA A 1 93 ? -8.041 2.854 16.548 1.00 95.44 93 ALA A N 1
ATOM 804 C CA . ALA A 1 93 ? -7.430 1.935 17.502 1.00 95.44 93 ALA A CA 1
ATOM 805 C C . ALA A 1 93 ? -6.738 0.746 16.814 1.00 95.44 93 ALA A C 1
ATOM 807 O O . ALA A 1 93 ? -5.608 0.425 17.175 1.00 95.44 93 ALA A O 1
ATOM 808 N N . VAL A 1 94 ? -7.352 0.139 15.786 1.00 97.00 94 VAL A N 1
ATOM 809 C CA . VAL A 1 94 ? -6.722 -0.936 14.992 1.00 97.00 94 VAL A CA 1
ATOM 810 C C . VAL A 1 94 ? -5.397 -0.481 14.391 1.00 97.00 94 VAL A C 1
ATOM 812 O O . VAL A 1 94 ? -4.390 -1.171 14.546 1.00 97.00 94 VAL A O 1
ATOM 815 N N . PHE A 1 95 ? -5.368 0.683 13.738 1.00 94.19 95 PHE A N 1
ATOM 816 C CA . PHE A 1 95 ? -4.129 1.191 13.152 1.00 94.19 95 PHE A CA 1
ATOM 817 C C . PHE A 1 95 ? -3.101 1.567 14.219 1.00 94.19 95 PHE A C 1
ATOM 819 O O . PHE A 1 95 ? -1.936 1.195 14.088 1.00 94.19 95 PHE A O 1
ATOM 826 N N . ALA A 1 96 ? -3.517 2.250 15.287 1.00 91.56 96 ALA A N 1
ATOM 827 C CA . ALA A 1 96 ? -2.620 2.649 16.365 1.00 91.56 96 ALA A CA 1
ATOM 828 C C . ALA A 1 96 ? -1.965 1.428 17.025 1.00 91.56 96 ALA A C 1
ATOM 830 O O . ALA A 1 96 ? -0.752 1.418 17.211 1.00 91.56 96 ALA A O 1
ATOM 831 N N . LEU A 1 97 ? -2.733 0.370 17.301 1.00 93.81 97 LEU A N 1
ATOM 832 C CA . LEU A 1 97 ? -2.201 -0.894 17.815 1.00 93.81 97 LEU A CA 1
ATOM 833 C C . LEU A 1 97 ? -1.327 -1.603 16.774 1.00 93.81 97 LEU A C 1
ATOM 835 O O . LEU A 1 97 ? -0.230 -2.043 17.091 1.00 93.81 97 LEU A O 1
ATOM 839 N N . GLY A 1 98 ? -1.750 -1.670 15.510 1.00 93.44 98 GLY A N 1
ATOM 840 C CA . GLY A 1 98 ? -0.985 -2.327 14.448 1.00 93.44 98 GLY A CA 1
ATOM 841 C C . GLY A 1 98 ? 0.418 -1.753 14.234 1.00 93.44 98 GLY A C 1
ATOM 842 O O . GLY A 1 98 ? 1.352 -2.507 13.951 1.00 93.44 98 GLY A O 1
ATOM 843 N N . HIS A 1 99 ? 0.578 -0.440 14.420 1.00 88.62 99 HIS A N 1
ATOM 844 C CA . HIS A 1 99 ? 1.869 0.255 14.356 1.00 88.62 99 HIS A CA 1
ATOM 845 C C . HIS A 1 99 ? 2.611 0.316 15.698 1.00 88.62 99 HIS A C 1
ATOM 847 O O . HIS A 1 99 ? 3.742 0.802 15.737 1.00 88.62 99 HIS A O 1
ATOM 853 N N . SER A 1 100 ? 2.012 -0.141 16.800 1.00 88.56 100 SER A N 1
ATOM 854 C CA . SER A 1 100 ? 2.640 -0.085 18.120 1.00 88.56 100 SER A CA 1
ATOM 855 C C . SER A 1 100 ? 3.596 -1.265 18.357 1.00 88.56 100 SER A C 1
ATOM 857 O O . SER A 1 100 ? 3.500 -2.315 17.710 1.00 88.56 100 SER A O 1
ATOM 859 N N . PRO A 1 101 ? 4.527 -1.139 19.317 1.00 87.00 101 PRO A N 1
ATOM 860 C CA . PRO A 1 101 ? 5.386 -2.242 19.734 1.00 87.00 101 PRO A CA 1
ATOM 861 C C . PRO A 1 101 ? 4.743 -3.146 20.804 1.00 87.00 101 PRO A C 1
ATOM 863 O O . PRO A 1 101 ? 5.449 -3.970 21.378 1.00 87.00 101 PRO A O 1
ATOM 866 N N . PHE A 1 102 ? 3.450 -2.990 21.117 1.00 89.56 102 PHE A N 1
ATOM 867 C CA . PHE A 1 102 ? 2.821 -3.712 22.227 1.00 89.56 102 PHE A CA 1
ATOM 868 C C . PHE A 1 102 ? 2.738 -5.224 21.970 1.00 89.56 102 PHE A C 1
ATOM 870 O O . PHE A 1 102 ? 2.542 -5.683 20.838 1.00 89.56 102 PHE A O 1
ATOM 877 N N . GLU A 1 103 ? 2.886 -6.003 23.040 1.00 93.56 103 GLU A N 1
ATOM 878 C CA . GLU A 1 103 ? 2.770 -7.462 23.002 1.00 93.56 103 GLU A CA 1
ATOM 879 C C . GLU A 1 103 ? 1.300 -7.895 22.861 1.00 93.56 103 GLU A C 1
ATOM 881 O O . GLU A 1 103 ? 0.381 -7.155 23.206 1.00 93.56 103 GLU A O 1
ATOM 886 N N . GLY A 1 104 ? 1.050 -9.087 22.311 1.00 95.69 104 GLY A N 1
ATOM 887 C CA . GLY A 1 104 ? -0.310 -9.634 22.157 1.00 95.69 104 GLY A CA 1
ATOM 888 C C . GLY A 1 104 ? -1.180 -8.971 21.077 1.00 95.69 104 GLY A C 1
ATOM 889 O O . GLY A 1 104 ? -2.283 -9.436 20.793 1.00 95.69 104 GLY A O 1
ATOM 890 N N . VAL A 1 105 ? -0.696 -7.901 20.433 1.00 96.31 105 VAL A N 1
ATOM 891 C CA . VAL A 1 105 ? -1.443 -7.178 19.390 1.00 96.31 105 VAL A CA 1
ATOM 892 C C . VAL A 1 105 ? -1.789 -8.079 18.202 1.00 96.31 105 VAL A C 1
ATOM 894 O O . VAL A 1 105 ? -2.867 -7.937 17.632 1.00 96.31 105 VAL A O 1
ATOM 897 N N . ASN A 1 106 ? -0.920 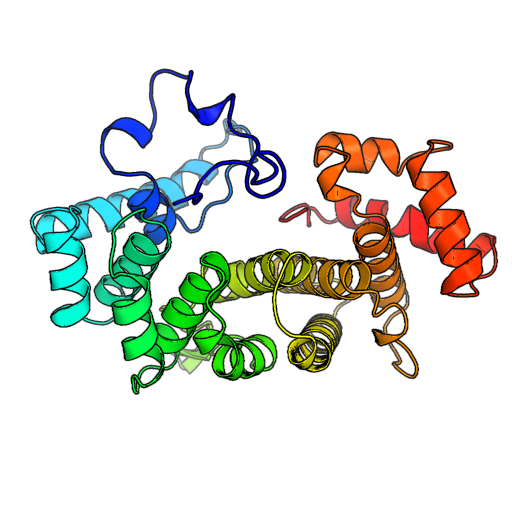-9.020 17.814 1.00 97.81 106 ASN A N 1
ATOM 898 C CA . ASN A 1 106 ? -1.201 -9.902 16.676 1.00 97.81 106 ASN A CA 1
ATOM 899 C C . ASN A 1 106 ? -2.425 -10.784 16.940 1.00 97.81 106 ASN A C 1
ATOM 901 O O . ASN A 1 106 ? -3.227 -10.999 16.038 1.00 97.81 106 ASN A O 1
ATOM 905 N N . GLU A 1 107 ? -2.576 -11.294 18.160 1.00 98.31 107 GLU A N 1
ATOM 906 C CA . GLU A 1 107 ? -3.700 -12.129 18.578 1.00 98.31 107 GLU A CA 1
ATOM 907 C C . GLU A 1 107 ? -5.004 -11.330 18.559 1.00 98.31 107 GLU A C 1
ATOM 909 O O . GLU A 1 107 ? -6.013 -11.808 18.040 1.00 98.31 107 GLU A O 1
ATOM 914 N N . GLU A 1 108 ? -4.964 -10.096 19.061 1.00 97.69 108 GLU A N 1
ATOM 915 C CA . GLU A 1 108 ? -6.109 -9.186 19.046 1.00 97.69 108 GLU A CA 1
ATOM 916 C C . GLU A 1 108 ? -6.519 -8.819 17.619 1.00 97.69 108 GLU A C 1
ATOM 918 O O . GLU A 1 108 ? -7.690 -8.937 17.266 1.00 97.69 108 GLU A O 1
ATOM 923 N N . LEU A 1 109 ? -5.561 -8.449 16.764 1.00 98.12 109 LEU A N 1
ATOM 924 C CA . LEU A 1 109 ? -5.831 -8.155 15.357 1.00 98.12 109 LEU A CA 1
ATOM 925 C C . LEU A 1 109 ? -6.311 -9.396 14.593 1.00 98.12 109 LEU A C 1
ATOM 927 O O . LEU A 1 109 ? -7.181 -9.283 13.733 1.00 98.12 109 LEU A O 1
ATOM 931 N N . ALA A 1 110 ? -5.783 -10.582 14.902 1.00 98.38 110 ALA A N 1
ATOM 932 C CA . ALA A 1 110 ? -6.211 -11.827 14.273 1.00 98.38 110 ALA A CA 1
ATOM 933 C C . ALA A 1 110 ? -7.667 -12.169 14.614 1.00 98.38 110 ALA A C 1
ATO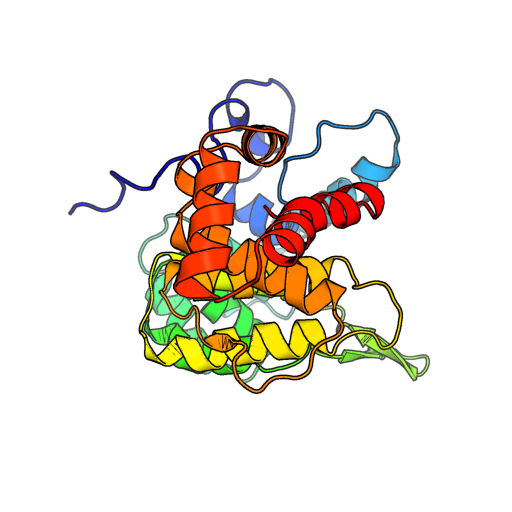M 935 O O . ALA A 1 110 ? -8.393 -12.634 13.739 1.00 98.38 110 ALA A O 1
ATOM 936 N N . ALA A 1 111 ? -8.121 -11.889 15.839 1.00 97.75 111 ALA A N 1
ATOM 937 C CA . ALA A 1 111 ? -9.524 -12.066 16.214 1.00 97.75 111 ALA A CA 1
ATOM 938 C C . ALA A 1 111 ? -10.468 -11.186 15.373 1.00 97.75 111 ALA A C 1
ATOM 940 O O . ALA A 1 111 ? -11.585 -11.596 15.063 1.00 97.75 111 ALA A O 1
ATOM 941 N N . LEU A 1 112 ? -10.002 -10.009 14.938 1.00 97.94 112 LEU A N 1
ATOM 942 C CA . LEU A 1 112 ? -10.788 -9.099 14.103 1.00 97.94 112 LEU A CA 1
ATOM 943 C C . LEU A 1 112 ? -10.949 -9.574 12.658 1.00 97.94 112 LEU A C 1
ATOM 945 O O . LEU A 1 112 ? -11.786 -9.023 11.949 1.00 97.94 112 LEU A O 1
ATOM 949 N N . LEU A 1 113 ? -10.190 -10.576 12.197 1.00 98.19 113 LEU A N 1
ATOM 950 C CA . LEU A 1 113 ? -10.315 -11.113 10.834 1.00 98.19 113 LEU A CA 1
ATOM 951 C C . LEU A 1 113 ? -11.681 -11.770 10.575 1.00 98.19 113 LEU A C 1
ATOM 953 O O . LEU A 1 113 ? -12.108 -11.855 9.423 1.00 98.19 113 LEU A O 1
ATOM 957 N N . GLU A 1 114 ? -12.385 -12.161 11.639 1.00 96.75 114 GLU A N 1
ATOM 958 C CA . GLU A 1 114 ? -13.720 -12.767 11.596 1.00 96.75 114 GLU A CA 1
ATOM 959 C C . GLU A 1 114 ? -14.857 -11.762 11.866 1.00 96.75 114 GLU A C 1
ATOM 961 O O . GLU A 1 114 ? -16.031 -12.133 11.865 1.00 96.75 114 GLU A O 1
ATOM 966 N N . GLU A 1 115 ? -14.547 -10.476 12.072 1.00 96.31 115 GLU A N 1
ATOM 967 C CA . GLU A 1 115 ? -15.565 -9.450 12.330 1.00 96.31 115 GLU A CA 1
ATOM 968 C C . GLU A 1 115 ? -16.527 -9.283 11.138 1.00 96.31 115 GLU A C 1
ATOM 970 O O . GLU A 1 115 ? -16.125 -9.375 9.974 1.00 96.31 115 GLU A O 1
ATOM 975 N N . PRO A 1 116 ? -17.815 -8.983 11.373 1.00 94.50 116 PRO A N 1
ATOM 976 C CA . PRO A 1 116 ? -18.755 -8.741 10.281 1.00 94.50 116 PRO A CA 1
ATOM 977 C C . PRO A 1 116 ? -18.382 -7.492 9.465 1.00 94.50 116 PRO A C 1
ATOM 979 O O . PRO A 1 116 ? -18.555 -7.479 8.240 1.00 94.50 116 PRO A O 1
ATOM 982 N N . ASP A 1 117 ? -17.819 -6.468 10.115 1.00 93.69 117 ASP A N 1
ATOM 983 C CA . ASP A 1 117 ? -17.384 -5.233 9.463 1.00 93.69 117 ASP A CA 1
ATOM 984 C C . ASP A 1 117 ? -16.197 -5.498 8.520 1.00 93.69 117 ASP A C 1
ATOM 986 O O . ASP A 1 117 ? -15.091 -5.861 8.925 1.00 93.69 117 ASP A O 1
ATOM 990 N N . TRP A 1 118 ? -16.437 -5.316 7.220 1.00 94.12 118 TRP A N 1
ATOM 991 C CA . TRP A 1 118 ? -15.429 -5.475 6.174 1.00 94.12 118 TRP A CA 1
ATOM 992 C C . TRP A 1 118 ? -14.237 -4.523 6.330 1.00 94.12 118 TRP A C 1
ATOM 994 O O . TRP A 1 118 ? -13.098 -4.935 6.109 1.00 94.12 118 TRP A O 1
ATOM 1004 N N . LEU A 1 119 ? -14.477 -3.262 6.693 1.00 93.69 119 LEU A N 1
ATOM 1005 C CA . LEU A 1 119 ? -13.417 -2.259 6.792 1.00 93.69 119 LEU A CA 1
ATOM 1006 C C . LEU A 1 119 ? -12.510 -2.548 7.980 1.00 93.69 119 LEU A C 1
ATOM 1008 O O . LEU A 1 119 ? -11.291 -2.472 7.842 1.00 93.69 119 LEU A O 1
ATOM 1012 N N . LEU A 1 120 ? -13.100 -2.940 9.109 1.00 95.44 120 LEU A N 1
ATOM 1013 C CA . LEU A 1 120 ? -12.348 -3.312 10.301 1.00 95.44 120 LEU A CA 1
ATOM 1014 C C . LEU A 1 120 ? -11.486 -4.556 10.057 1.00 95.44 120 LEU A C 1
ATOM 1016 O O . LEU A 1 120 ? -10.292 -4.546 10.358 1.00 95.44 120 LEU A O 1
ATOM 1020 N N . ARG A 1 121 ? -12.064 -5.582 9.418 1.00 97.12 121 ARG A N 1
ATOM 1021 C CA . ARG A 1 121 ? -11.338 -6.765 8.941 1.00 97.12 121 ARG A CA 1
ATOM 1022 C C . ARG A 1 121 ? -10.142 -6.390 8.070 1.00 97.12 121 ARG A C 1
ATOM 1024 O O . ARG A 1 121 ? -9.032 -6.864 8.301 1.00 97.12 121 ARG A O 1
ATOM 1031 N N . CYS A 1 122 ? -10.356 -5.534 7.070 1.00 96.88 122 CYS A N 1
ATOM 1032 C CA . CYS A 1 122 ? -9.294 -5.112 6.155 1.00 96.88 122 CYS A CA 1
ATOM 1033 C C . CYS A 1 122 ? -8.190 -4.333 6.868 1.00 96.88 122 CYS A C 1
ATOM 1035 O O . CYS A 1 122 ? -7.017 -4.595 6.612 1.00 96.88 122 CYS A O 1
ATOM 1037 N N . ALA A 1 123 ? -8.547 -3.413 7.769 1.00 96.25 123 ALA A N 1
ATOM 1038 C CA . ALA A 1 123 ? -7.579 -2.672 8.570 1.00 96.25 123 ALA A CA 1
ATOM 1039 C C . ALA A 1 123 ? -6.717 -3.631 9.409 1.00 96.25 123 ALA A C 1
ATOM 1041 O O . ALA A 1 123 ? -5.489 -3.559 9.356 1.00 96.25 123 ALA A O 1
ATOM 1042 N N . ALA A 1 124 ? -7.346 -4.597 10.087 1.00 97.94 124 ALA A N 1
ATOM 1043 C CA . ALA A 1 124 ? -6.655 -5.614 10.872 1.00 97.94 124 ALA A CA 1
ATOM 1044 C C . ALA A 1 124 ? -5.712 -6.478 10.019 1.00 97.94 124 ALA A C 1
ATOM 1046 O O . ALA A 1 124 ? -4.541 -6.626 10.365 1.00 97.94 124 ALA A O 1
ATOM 1047 N N . ALA A 1 125 ? -6.172 -6.986 8.869 1.00 98.38 125 ALA A N 1
ATOM 1048 C CA . ALA A 1 125 ? -5.317 -7.741 7.949 1.00 98.38 125 ALA A CA 1
ATOM 1049 C C . ALA A 1 125 ? -4.144 -6.915 7.416 1.00 98.38 125 ALA A C 1
ATOM 1051 O O . ALA A 1 125 ? -3.027 -7.421 7.345 1.00 98.38 125 ALA A O 1
ATOM 1052 N N . CYS A 1 126 ? -4.366 -5.648 7.066 1.00 96.75 126 CYS A N 1
ATOM 1053 C CA . CYS A 1 126 ? -3.300 -4.755 6.620 1.00 96.75 126 CYS A CA 1
ATOM 1054 C C . CYS A 1 126 ? -2.238 -4.553 7.712 1.00 96.75 126 CYS A C 1
ATOM 1056 O O . CYS A 1 126 ? -1.042 -4.641 7.436 1.00 96.75 126 CYS A O 1
ATOM 1058 N N . CYS A 1 127 ? -2.660 -4.337 8.959 1.00 96.38 127 CYS A N 1
ATOM 1059 C CA . CYS A 1 127 ? -1.756 -4.240 10.102 1.00 96.38 127 CYS A CA 1
ATOM 1060 C C . CYS A 1 127 ? -1.006 -5.553 10.361 1.00 96.38 127 CYS A C 1
ATOM 1062 O O . CYS A 1 127 ? 0.202 -5.534 10.573 1.00 96.38 127 CYS A O 1
ATOM 1064 N N . LEU A 1 128 ? -1.676 -6.701 10.276 1.00 97.62 128 LEU A N 1
ATOM 1065 C CA . LEU A 1 128 ? -1.036 -8.013 10.390 1.00 97.62 128 LEU A CA 1
ATOM 1066 C C . LEU A 1 128 ? -0.013 -8.262 9.274 1.00 97.62 128 LEU A C 1
ATOM 1068 O O . LEU A 1 128 ? 1.054 -8.808 9.544 1.00 97.62 128 LEU A O 1
ATOM 1072 N N . VAL A 1 129 ? -0.273 -7.789 8.050 1.00 96.62 129 VAL A N 1
ATOM 1073 C CA . VAL A 1 129 ? 0.713 -7.831 6.959 1.00 96.62 129 VAL A CA 1
ATOM 1074 C C . VAL A 1 129 ? 1.951 -7.007 7.288 1.00 96.62 129 VAL A C 1
ATOM 1076 O O . VAL A 1 129 ? 3.076 -7.464 7.091 1.00 96.62 129 VAL A O 1
ATOM 1079 N N . LEU A 1 130 ? 1.779 -5.801 7.827 1.00 90.81 130 LEU A N 1
ATOM 1080 C CA . LEU A 1 130 ? 2.921 -4.991 8.258 1.00 90.81 130 LEU A CA 1
ATOM 1081 C C . LEU A 1 130 ? 3.754 -5.703 9.331 1.00 90.81 130 LEU A C 1
ATOM 1083 O O . LEU A 1 130 ? 4.972 -5.552 9.381 1.00 90.81 130 LEU A O 1
ATOM 1087 N N . ARG A 1 131 ? 3.095 -6.534 10.140 1.00 93.81 131 ARG A N 1
ATOM 1088 C CA . ARG A 1 131 ? 3.690 -7.334 11.214 1.00 93.81 131 ARG A CA 1
ATOM 1089 C C . ARG A 1 131 ? 4.102 -8.745 10.781 1.00 93.81 131 ARG A C 1
ATOM 1091 O O . ARG A 1 131 ? 4.494 -9.543 11.628 1.00 93.81 131 ARG A O 1
ATOM 1098 N N . ARG A 1 132 ? 4.061 -9.037 9.476 1.00 95.62 132 ARG A N 1
ATOM 1099 C CA . ARG A 1 132 ? 4.460 -10.315 8.864 1.00 95.62 132 ARG A CA 1
ATOM 1100 C C . ARG A 1 132 ? 3.697 -11.540 9.386 1.00 95.62 132 ARG A C 1
ATOM 1102 O O . ARG A 1 132 ? 4.264 -12.622 9.506 1.00 95.62 132 ARG A O 1
ATOM 1109 N N . ASP A 1 133 ? 2.415 -11.375 9.697 1.00 96.88 133 ASP A N 1
ATOM 1110 C CA . ASP A 1 133 ? 1.557 -12.453 10.187 1.00 96.88 133 ASP A CA 1
ATOM 1111 C C . ASP A 1 133 ? 0.744 -13.088 9.046 1.00 96.88 133 ASP A C 1
ATOM 1113 O O . ASP A 1 133 ? -0.109 -12.451 8.420 1.00 96.88 133 ASP A O 1
ATOM 1117 N N . GLU A 1 134 ? 1.003 -14.368 8.770 1.00 97.06 134 GLU A N 1
ATOM 1118 C CA . GLU A 1 134 ? 0.404 -15.090 7.641 1.00 97.06 134 GLU A CA 1
ATOM 1119 C C . GLU A 1 134 ? -1.103 -15.331 7.787 1.00 97.06 134 GLU A C 1
ATOM 1121 O O . GLU A 1 134 ? -1.767 -15.579 6.777 1.00 97.06 134 GLU A O 1
ATOM 1126 N N . ARG A 1 135 ? -1.678 -15.206 8.994 1.00 98.06 135 ARG A N 1
ATOM 1127 C CA . ARG A 1 135 ? -3.130 -15.358 9.206 1.00 98.06 135 ARG A CA 1
ATOM 1128 C C . ARG A 1 135 ? -3.943 -14.354 8.386 1.00 98.06 135 ARG A C 1
ATOM 1130 O O . ARG A 1 135 ? -5.079 -14.643 8.024 1.00 98.06 135 ARG A O 1
ATOM 1137 N N . ALA A 1 136 ? -3.355 -13.209 8.035 1.00 97.69 136 ALA A N 1
ATOM 1138 C CA . ALA A 1 136 ? -3.988 -12.203 7.186 1.00 97.69 136 ALA A CA 1
ATOM 1139 C C . ALA A 1 136 ? -4.095 -12.607 5.704 1.00 97.69 136 ALA A C 1
ATOM 1141 O O . ALA A 1 136 ? -4.895 -12.016 4.979 1.00 97.69 136 ALA A O 1
ATOM 1142 N N . THR A 1 137 ? -3.323 -13.601 5.244 1.00 97.25 137 THR A N 1
ATOM 1143 C CA . THR A 1 137 ? -3.184 -13.955 3.817 1.00 97.25 137 THR A CA 1
ATOM 1144 C C . THR A 1 137 ? -4.528 -14.106 3.094 1.00 97.25 137 THR A C 1
ATOM 1146 O O . THR A 1 137 ? -4.724 -13.401 2.101 1.00 97.25 137 THR A O 1
ATOM 1149 N N . PRO A 1 138 ? -5.500 -14.909 3.583 1.00 97.00 138 PRO A N 1
ATOM 1150 C CA . PRO A 1 138 ? -6.759 -15.111 2.861 1.00 97.00 138 PRO A CA 1
ATOM 1151 C C . PRO A 1 138 ? -7.569 -13.820 2.702 1.00 97.00 138 PRO A C 1
ATOM 1153 O O . PRO A 1 138 ? -8.269 -13.620 1.707 1.00 97.00 138 PRO A O 1
ATOM 1156 N N . LEU A 1 139 ? -7.485 -12.919 3.685 1.00 97.56 139 LEU A N 1
ATOM 1157 C CA . LEU A 1 139 ? -8.192 -11.648 3.627 1.00 97.56 139 LEU A CA 1
ATOM 1158 C C . LEU A 1 139 ? -7.475 -10.645 2.717 1.00 97.56 139 LEU A C 1
ATOM 1160 O O . LEU A 1 139 ? -8.136 -9.889 2.009 1.00 97.56 139 LEU A O 1
ATOM 1164 N N . ILE A 1 140 ? -6.144 -10.675 2.682 1.00 97.62 140 ILE A N 1
ATOM 1165 C CA . ILE A 1 140 ? -5.327 -9.814 1.822 1.00 97.62 140 ILE A CA 1
ATOM 1166 C C . ILE A 1 140 ? -5.514 -10.146 0.345 1.00 97.62 140 ILE A C 1
ATOM 1168 O O . ILE A 1 140 ? -5.633 -9.228 -0.463 1.00 97.62 140 ILE A O 1
ATOM 1172 N N . GLU A 1 141 ? -5.635 -11.429 -0.006 1.00 96.44 141 GLU A N 1
ATOM 1173 C CA . GLU A 1 141 ? -5.995 -11.854 -1.366 1.00 96.44 141 GLU A CA 1
ATOM 1174 C C . GLU A 1 141 ? -7.292 -11.180 -1.829 1.00 96.44 141 GLU A C 1
ATOM 1176 O O . GLU A 1 141 ? -7.358 -10.589 -2.908 1.00 96.44 141 GLU A O 1
ATOM 1181 N N . ARG A 1 142 ? -8.316 -11.197 -0.968 1.00 96.12 142 ARG A N 1
ATOM 1182 C CA . ARG A 1 142 ? -9.614 -10.570 -1.247 1.00 96.12 142 ARG A CA 1
ATOM 1183 C C . ARG A 1 142 ? -9.528 -9.047 -1.275 1.00 96.12 142 ARG A C 1
ATOM 1185 O O . ARG A 1 142 ? -10.118 -8.422 -2.149 1.00 96.12 142 ARG A O 1
ATOM 1192 N N . TYR A 1 143 ? -8.813 -8.450 -0.328 1.00 96.06 143 TYR A N 1
ATOM 1193 C CA . TYR A 1 143 ? -8.637 -7.004 -0.209 1.00 96.06 143 TYR A CA 1
ATOM 1194 C C . TYR A 1 143 ? -7.966 -6.391 -1.446 1.00 96.06 143 TYR A C 1
ATOM 1196 O O . TYR A 1 143 ? -8.413 -5.357 -1.944 1.00 96.06 143 TYR A O 1
ATOM 1204 N N . LEU A 1 144 ? -6.926 -7.050 -1.965 1.00 95.38 144 LEU A N 1
ATOM 1205 C CA . LEU A 1 144 ? -6.214 -6.625 -3.169 1.00 95.38 144 LEU A CA 1
ATOM 1206 C C . LEU A 1 144 ? -7.081 -6.750 -4.433 1.00 95.38 144 LEU A C 1
ATOM 1208 O O . LEU A 1 144 ? -6.992 -5.898 -5.314 1.00 95.38 144 LEU A O 1
ATOM 1212 N N . ALA A 1 145 ? -7.942 -7.770 -4.499 1.00 91.44 145 ALA A N 1
ATOM 1213 C CA . ALA A 1 145 ? -8.822 -8.016 -5.642 1.00 91.44 145 ALA A CA 1
ATOM 1214 C C . ALA A 1 145 ? -10.076 -7.124 -5.676 1.00 91.44 145 ALA A C 1
ATOM 1216 O O . ALA A 1 145 ? -10.632 -6.879 -6.745 1.00 91.44 145 ALA A O 1
ATOM 1217 N N . LEU A 1 146 ? -10.564 -6.661 -4.521 1.00 91.31 146 LEU A N 1
ATOM 1218 C CA . LEU A 1 146 ? -11.806 -5.892 -4.442 1.00 91.31 146 LEU A CA 1
ATOM 1219 C C . LEU A 1 146 ? -11.565 -4.401 -4.688 1.00 91.31 146 LEU A C 1
ATOM 1221 O O . LEU A 1 146 ? -10.618 -3.850 -4.128 1.00 91.31 146 LEU A O 1
ATOM 1225 N N . PRO A 1 147 ? -12.426 -3.706 -5.454 1.00 87.75 147 PRO A N 1
ATOM 1226 C CA . PRO A 1 147 ? -12.333 -2.259 -5.612 1.00 87.75 147 PRO A CA 1
ATOM 1227 C C . PRO A 1 147 ? -12.554 -1.553 -4.271 1.00 87.75 147 PRO A C 1
ATOM 1229 O O . PRO A 1 147 ? -13.044 -2.133 -3.298 1.00 87.75 147 PRO A O 1
ATOM 1232 N N . THR A 1 148 ? -12.179 -0.280 -4.212 1.00 87.12 148 THR A N 1
ATOM 1233 C CA . THR A 1 148 ? -12.378 0.526 -3.007 1.00 87.12 148 THR A CA 1
ATOM 1234 C C . THR A 1 148 ? -13.873 0.625 -2.685 1.00 87.12 148 THR A C 1
ATOM 1236 O O . THR A 1 148 ? -14.658 0.932 -3.585 1.00 87.12 148 THR A O 1
ATOM 1239 N N . PRO A 1 149 ? -14.293 0.358 -1.432 1.00 87.88 149 PRO A N 1
ATOM 1240 C CA . PRO A 1 149 ? -15.700 0.388 -1.058 1.00 87.88 149 PRO A CA 1
ATOM 1241 C C . PRO A 1 149 ? -16.347 1.729 -1.396 1.00 87.88 149 PRO A C 1
ATOM 1243 O O . PRO A 1 149 ? -15.847 2.787 -1.008 1.00 87.88 149 PRO A O 1
ATOM 1246 N N . ILE A 1 150 ? -17.471 1.671 -2.107 1.00 87.06 150 ILE A N 1
ATOM 1247 C CA . ILE A 1 150 ? -18.276 2.837 -2.471 1.00 87.06 150 ILE A CA 1
ATOM 1248 C C . ILE A 1 150 ? -19.465 2.977 -1.516 1.00 87.06 150 ILE A C 1
ATOM 1250 O O . ILE A 1 150 ? -20.092 1.991 -1.133 1.00 87.06 150 ILE A O 1
ATOM 1254 N N . GLY A 1 151 ? -19.765 4.210 -1.125 1.00 83.00 151 GLY A N 1
ATOM 1255 C CA . GLY A 1 151 ? -20.967 4.606 -0.405 1.00 83.00 151 GLY A CA 1
ATOM 1256 C C . GLY A 1 151 ? -21.849 5.507 -1.268 1.00 83.00 151 GLY A C 1
ATOM 1257 O O . GLY A 1 151 ? -21.390 6.098 -2.246 1.00 83.00 151 GLY A O 1
ATOM 1258 N N . VAL A 1 152 ? -23.121 5.615 -0.890 1.00 80.31 152 VAL A N 1
ATOM 1259 C CA . VAL A 1 152 ? -24.075 6.560 -1.483 1.00 80.31 152 VAL A CA 1
ATOM 1260 C C . VAL A 1 152 ? -24.449 7.569 -0.403 1.00 80.31 152 VAL A C 1
ATOM 1262 O O . VAL A 1 152 ? -24.895 7.170 0.672 1.00 80.31 152 VAL A O 1
ATOM 1265 N N . ASP A 1 153 ? -24.216 8.857 -0.651 1.00 78.94 153 ASP A N 1
ATOM 1266 C CA . ASP A 1 153 ? -24.589 9.909 0.300 1.00 78.94 153 ASP A CA 1
ATOM 1267 C C . ASP A 1 153 ? -26.109 10.180 0.306 1.00 78.94 153 ASP A C 1
ATOM 1269 O O . ASP A 1 153 ? -26.864 9.655 -0.515 1.00 78.94 153 ASP A O 1
ATOM 1273 N N . GLY A 1 154 ? -26.580 11.025 1.232 1.00 78.12 154 GLY A N 1
ATOM 127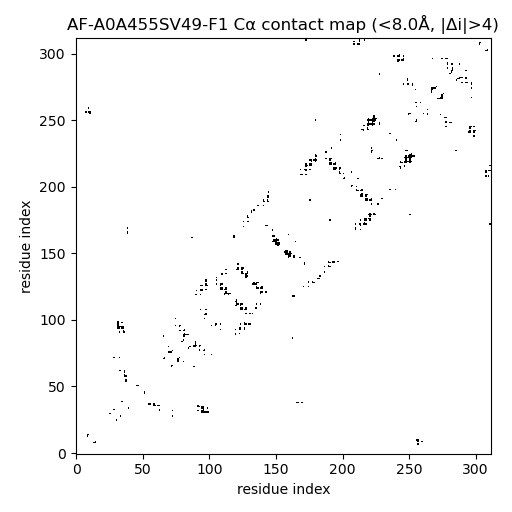4 C CA . GLY A 1 154 ? -27.999 11.400 1.322 1.00 78.12 154 GLY A CA 1
ATOM 1275 C C . GLY A 1 154 ? -28.547 12.137 0.088 1.00 78.12 154 GLY A C 1
ATOM 1276 O O . GLY A 1 154 ? -29.759 12.275 -0.047 1.00 78.12 154 GLY A O 1
ATOM 1277 N N . GLY A 1 155 ? -27.672 12.594 -0.816 1.00 84.00 155 GLY A N 1
ATOM 1278 C CA . GLY A 1 155 ? -28.014 13.191 -2.107 1.00 84.00 155 GLY A CA 1
ATOM 1279 C C . GLY A 1 155 ? -27.937 12.210 -3.282 1.00 84.00 155 GLY A C 1
ATOM 1280 O O . GLY A 1 155 ? -28.064 12.638 -4.429 1.00 84.00 155 GLY A O 1
ATOM 1281 N N . GLY A 1 156 ? -27.710 10.917 -3.028 1.00 83.38 156 GLY A N 1
ATOM 1282 C CA . GLY A 1 156 ? -27.603 9.887 -4.060 1.00 83.38 156 GLY A CA 1
ATOM 1283 C C . GLY A 1 156 ? -26.264 9.867 -4.805 1.00 83.38 156 GLY A C 1
ATOM 1284 O O . GLY A 1 156 ? -26.143 9.156 -5.804 1.00 83.38 156 GLY A O 1
ATOM 1285 N N . ARG A 1 157 ? -25.252 10.631 -4.372 1.00 80.81 157 ARG A N 1
ATOM 1286 C CA . ARG A 1 157 ? -23.935 10.635 -5.022 1.00 80.81 157 ARG A CA 1
ATOM 1287 C C . ARG A 1 157 ? -23.131 9.424 -4.573 1.00 80.81 157 ARG A C 1
ATOM 1289 O O . ARG A 1 157 ? -22.967 9.181 -3.378 1.00 80.81 157 ARG A O 1
ATOM 1296 N N . VAL A 1 158 ? -22.592 8.696 -5.546 1.00 81.19 158 VAL A N 1
ATOM 1297 C CA . VAL A 1 158 ? -21.672 7.581 -5.309 1.00 81.19 158 VAL A CA 1
ATOM 1298 C C . VAL A 1 158 ? -20.276 8.149 -5.069 1.00 81.19 158 VAL A C 1
ATOM 1300 O O . VAL A 1 158 ? -19.724 8.830 -5.933 1.00 81.19 158 VAL A O 1
ATOM 1303 N N . SER A 1 159 ? -19.702 7.883 -3.901 1.00 78.12 159 SER A N 1
ATOM 1304 C CA . SER A 1 159 ? -18.328 8.260 -3.553 1.00 78.12 159 SER A CA 1
ATOM 1305 C C . SER A 1 159 ? -17.642 7.125 -2.797 1.00 78.12 159 SER A C 1
ATOM 1307 O O . SER A 1 159 ? -18.290 6.156 -2.407 1.00 78.12 159 SER A O 1
ATOM 1309 N N . THR A 1 160 ? -16.325 7.195 -2.600 1.00 76.69 160 THR A N 1
ATOM 1310 C CA . THR A 1 160 ? -15.642 6.273 -1.681 1.00 76.69 160 THR A CA 1
ATOM 1311 C C . THR A 1 160 ? -16.302 6.357 -0.310 1.00 76.69 160 THR A C 1
ATOM 1313 O O . THR A 1 160 ? -16.544 7.458 0.184 1.00 76.69 160 THR A O 1
ATOM 1316 N N . ALA A 1 161 ? -16.578 5.209 0.312 1.00 76.88 161 ALA A N 1
ATOM 1317 C CA . ALA A 1 161 ? -17.160 5.169 1.646 1.00 76.88 161 ALA A CA 1
ATOM 1318 C C . ALA A 1 161 ? -16.349 6.086 2.587 1.00 76.88 161 ALA A C 1
ATOM 1320 O O . ALA A 1 161 ? -15.127 5.925 2.675 1.00 76.88 161 ALA A O 1
ATOM 1321 N N . PRO A 1 162 ? -16.974 7.048 3.295 1.00 73.06 162 PRO A N 1
ATOM 1322 C CA . PRO A 1 162 ? -16.247 8.023 4.112 1.00 73.06 162 PRO A CA 1
ATOM 1323 C C . PRO A 1 162 ? -15.331 7.403 5.174 1.00 73.06 162 PRO A C 1
ATOM 1325 O O . PRO A 1 162 ? -14.395 8.053 5.633 1.00 73.06 162 PRO A O 1
ATOM 1328 N N . GLN A 1 163 ? -15.611 6.171 5.599 1.00 72.88 163 GLN A N 1
ATOM 1329 C CA . GLN A 1 163 ? -14.800 5.395 6.537 1.00 72.88 163 GLN A CA 1
ATOM 1330 C C . GLN A 1 163 ? -13.590 4.719 5.875 1.00 72.88 163 GLN A C 1
ATOM 1332 O O . GLN A 1 163 ? -12.645 4.389 6.577 1.00 72.88 163 GLN A O 1
ATOM 1337 N N . ALA A 1 164 ? -13.612 4.507 4.556 1.00 78.44 164 ALA A N 1
ATOM 1338 C CA . ALA A 1 164 ? -12.517 3.935 3.763 1.00 78.44 164 ALA A CA 1
ATOM 1339 C C . ALA A 1 164 ? -11.631 5.010 3.108 1.00 78.44 164 ALA A C 1
ATOM 1341 O O . ALA A 1 164 ? -10.521 4.722 2.657 1.00 78.44 164 ALA A O 1
ATOM 1342 N N . SER A 1 165 ? -12.138 6.244 3.020 1.00 75.00 165 SER A N 1
ATOM 1343 C CA . SER A 1 165 ? -11.447 7.360 2.379 1.00 75.00 165 SER A CA 1
ATOM 1344 C C . SER A 1 165 ? -10.070 7.603 3.006 1.00 75.00 165 SER A C 1
ATOM 1346 O O . SER A 1 165 ? -9.928 7.644 4.227 1.00 75.00 165 SER A O 1
ATOM 1348 N N . GLY A 1 166 ? -9.053 7.772 2.161 1.00 77.69 166 GLY A N 1
ATOM 1349 C CA . GLY A 1 166 ? -7.658 7.954 2.570 1.00 77.69 166 GLY A CA 1
ATOM 1350 C C . GLY A 1 166 ? -6.927 6.629 2.779 1.00 77.69 166 GLY A C 1
ATOM 1351 O O . GLY A 1 166 ? -6.127 6.228 1.931 1.00 77.69 166 GLY A O 1
ATOM 1352 N N . TRP A 1 167 ? -7.215 5.923 3.874 1.00 85.81 167 TRP A N 1
ATOM 1353 C CA . TRP A 1 167 ? -6.401 4.774 4.283 1.00 85.81 167 TRP A CA 1
ATOM 1354 C C . TRP A 1 167 ? -6.524 3.573 3.337 1.00 85.81 167 TRP A C 1
ATOM 1356 O O . TRP A 1 167 ? -5.519 2.932 3.050 1.00 85.81 167 TRP A O 1
ATOM 1366 N N . TYR A 1 168 ? -7.711 3.261 2.806 1.00 89.62 168 TYR A N 1
ATOM 1367 C CA . TYR A 1 168 ? -7.909 2.021 2.038 1.00 89.62 168 TYR A CA 1
ATOM 1368 C C . TYR A 1 168 ? -7.031 2.002 0.780 1.00 89.62 168 TYR A C 1
ATOM 1370 O O . TYR A 1 168 ? -6.319 1.046 0.491 1.00 89.62 168 TYR A O 1
ATOM 1378 N N . ASN A 1 169 ? -6.989 3.118 0.056 1.00 85.88 169 ASN A N 1
ATOM 1379 C CA . ASN A 1 169 ? -6.123 3.240 -1.113 1.00 85.88 169 ASN A CA 1
ATOM 1380 C C . ASN A 1 169 ? -4.643 3.314 -0.732 1.00 85.88 169 ASN A C 1
ATOM 1382 O O . ASN A 1 169 ? -3.807 2.777 -1.453 1.00 85.88 169 ASN A O 1
ATOM 1386 N N . LEU A 1 170 ? -4.299 3.958 0.385 1.00 85.81 170 LEU A N 1
ATOM 1387 C CA . LEU A 1 170 ? -2.919 4.008 0.866 1.00 85.81 170 LEU A CA 1
ATOM 1388 C C . LEU A 1 170 ? -2.391 2.605 1.190 1.00 85.81 170 LEU A C 1
ATOM 1390 O O . LEU A 1 170 ? -1.325 2.212 0.726 1.00 85.81 170 LEU A O 1
ATOM 1394 N N . TYR A 1 171 ? -3.156 1.807 1.931 1.00 91.38 171 TYR A N 1
ATOM 1395 C CA . TYR A 1 171 ? -2.744 0.455 2.295 1.00 91.38 171 TYR A CA 1
ATOM 1396 C C . TYR A 1 171 ? -2.758 -0.505 1.109 1.00 91.38 171 TYR A C 1
ATOM 1398 O O . TYR A 1 171 ? -1.969 -1.442 1.086 1.00 91.38 171 TYR A O 1
ATOM 1406 N N . LYS A 1 172 ? -3.584 -0.269 0.083 1.00 91.69 172 LYS A N 1
ATOM 1407 C CA . LYS A 1 172 ? -3.476 -0.996 -1.194 1.00 91.69 172 LYS A CA 1
ATOM 1408 C C . LYS A 1 172 ? -2.141 -0.784 -1.902 1.00 91.69 172 LYS A C 1
ATOM 1410 O O . LYS A 1 172 ? -1.735 -1.637 -2.681 1.00 91.69 172 LYS A O 1
ATOM 1415 N N . GLN A 1 173 ? -1.462 0.320 -1.615 1.00 90.00 173 GLN A N 1
ATOM 1416 C CA . GLN A 1 173 ? -0.127 0.609 -2.127 1.00 90.00 173 GLN A CA 1
ATOM 1417 C C . GLN A 1 173 ? 0.929 0.020 -1.190 1.00 90.00 173 GLN A C 1
ATOM 1419 O O . GLN A 1 173 ? 1.862 -0.633 -1.640 1.00 90.00 173 GLN A O 1
ATOM 1424 N N . LEU A 1 174 ? 0.747 0.166 0.124 1.00 89.00 174 LEU A N 1
ATOM 1425 C CA . LEU A 1 174 ? 1.701 -0.314 1.126 1.00 89.00 174 LEU A CA 1
ATOM 1426 C C . LEU A 1 174 ? 1.770 -1.847 1.237 1.00 89.00 174 LEU A C 1
ATOM 1428 O O . LEU A 1 174 ? 2.853 -2.407 1.375 1.00 89.00 174 LEU A O 1
ATOM 1432 N N . VAL A 1 175 ? 0.633 -2.546 1.177 1.00 95.25 175 VAL A N 1
ATOM 1433 C CA . VAL A 1 175 ? 0.575 -4.010 1.322 1.00 95.25 175 VAL A CA 1
ATOM 1434 C C . VAL A 1 175 ? 1.439 -4.716 0.269 1.00 95.25 175 VAL A C 1
ATOM 1436 O O . VAL A 1 175 ? 2.266 -5.533 0.668 1.00 95.25 175 VAL A O 1
ATOM 1439 N N . PRO A 1 176 ? 1.348 -4.408 -1.041 1.00 96.81 176 PRO A N 1
ATOM 1440 C CA . PRO A 1 176 ? 2.256 -4.984 -2.029 1.00 96.81 176 PRO A CA 1
ATOM 1441 C C . PRO A 1 176 ? 3.737 -4.730 -1.736 1.00 96.81 176 PRO A C 1
ATOM 1443 O O . PRO A 1 176 ? 4.530 -5.655 -1.883 1.00 96.81 176 PRO A O 1
ATOM 1446 N N . TRP A 1 177 ? 4.114 -3.534 -1.264 1.00 92.69 177 TRP A N 1
ATOM 1447 C CA . TRP A 1 177 ? 5.498 -3.256 -0.856 1.00 92.69 177 TRP A CA 1
ATOM 1448 C C . TRP A 1 177 ? 5.968 -4.202 0.249 1.00 92.69 177 TRP A C 1
ATOM 1450 O O . TRP A 1 177 ? 7.041 -4.789 0.136 1.00 92.69 177 TRP A O 1
ATOM 1460 N N . MET A 1 178 ? 5.131 -4.440 1.260 1.00 93.56 178 MET A N 1
ATOM 1461 C CA . MET A 1 178 ? 5.433 -5.427 2.299 1.00 93.56 178 MET A CA 1
ATOM 1462 C C . MET A 1 178 ? 5.553 -6.840 1.722 1.00 93.56 178 MET A C 1
ATOM 1464 O O . MET A 1 178 ? 6.512 -7.555 2.012 1.00 93.56 178 MET A O 1
ATOM 1468 N N . LEU A 1 179 ? 4.615 -7.236 0.861 1.00 95.38 179 LEU A N 1
ATOM 1469 C CA . LEU A 1 179 ? 4.600 -8.560 0.236 1.00 95.38 179 LEU A CA 1
ATOM 1470 C C . LEU A 1 179 ? 5.745 -8.782 -0.772 1.00 95.38 179 LEU A C 1
ATOM 1472 O O . LEU A 1 179 ? 6.052 -9.913 -1.152 1.00 95.38 179 LEU A O 1
ATOM 1476 N N . ALA A 1 180 ? 6.411 -7.712 -1.208 1.00 94.75 180 ALA A N 1
ATOM 1477 C CA . ALA A 1 180 ? 7.628 -7.801 -2.003 1.00 94.75 180 ALA A CA 1
ATOM 1478 C C . ALA A 1 180 ? 8.782 -8.420 -1.194 1.00 94.75 180 ALA A C 1
ATOM 1480 O O . ALA A 1 180 ? 9.632 -9.115 -1.753 1.00 94.75 180 ALA A O 1
ATOM 1481 N N . GLU A 1 181 ? 8.817 -8.175 0.119 1.00 92.75 181 GLU A N 1
ATOM 1482 C CA . GLU A 1 181 ? 9.855 -8.678 1.022 1.00 92.75 181 GLU A CA 1
ATOM 1483 C C . GLU A 1 181 ? 9.518 -10.043 1.617 1.00 92.75 181 GLU A C 1
ATOM 1485 O O . GLU A 1 181 ? 10.407 -10.873 1.803 1.00 92.75 181 GLU A O 1
ATOM 1490 N N . TRP A 1 182 ? 8.245 -10.281 1.930 1.00 93.31 182 TRP A N 1
ATOM 1491 C CA . TRP A 1 182 ? 7.811 -11.475 2.650 1.00 93.31 182 TRP A CA 1
ATOM 1492 C C . TRP A 1 182 ? 6.451 -11.975 2.149 1.00 93.31 182 TRP A C 1
ATOM 1494 O O . TRP A 1 182 ? 5.804 -11.353 1.317 1.00 93.31 182 TRP A O 1
ATOM 1504 N N . GLY A 1 183 ? 6.027 -13.140 2.629 1.00 91.12 183 GLY A N 1
ATOM 1505 C CA . GLY A 1 183 ? 4.712 -13.704 2.334 1.00 91.12 183 GLY A CA 1
ATOM 1506 C C . GLY A 1 183 ? 4.762 -14.939 1.429 1.00 91.12 183 GLY A C 1
ATOM 1507 O O . GLY A 1 183 ? 5.765 -15.181 0.734 1.00 91.12 183 GLY A O 1
ATOM 1508 N N . PRO A 1 184 ? 3.695 -15.753 1.454 1.00 94.56 184 PRO A N 1
ATOM 1509 C CA . PRO A 1 184 ? 3.628 -17.004 0.712 1.00 94.56 184 PRO A CA 1
ATOM 1510 C C . PRO A 1 184 ? 3.507 -16.768 -0.797 1.00 94.56 184 PRO A C 1
ATOM 1512 O O . PRO A 1 184 ? 2.909 -15.800 -1.263 1.00 94.56 184 PRO A O 1
ATOM 1515 N N . SER A 1 185 ? 4.032 -17.700 -1.596 1.00 95.06 185 SER A N 1
ATOM 1516 C CA . SER A 1 185 ? 3.912 -17.652 -3.063 1.00 95.06 185 SER A CA 1
ATOM 1517 C C . SER A 1 185 ? 2.463 -17.754 -3.561 1.00 95.06 185 SER A C 1
ATOM 1519 O O . SER A 1 185 ? 2.198 -17.411 -4.713 1.00 95.06 185 SER A O 1
ATOM 1521 N N . SER A 1 186 ? 1.521 -18.171 -2.704 1.00 95.44 186 SER A N 1
ATOM 1522 C CA . SER A 1 186 ? 0.082 -18.153 -2.996 1.00 95.44 186 SER A CA 1
ATOM 1523 C C . SER A 1 186 ? -0.468 -16.745 -3.242 1.00 95.44 186 SER A C 1
ATOM 1525 O O . SER A 1 186 ? -1.501 -16.627 -3.886 1.00 95.44 186 SER A O 1
ATOM 1527 N N . LEU A 1 187 ? 0.237 -15.686 -2.817 1.00 96.38 187 LEU A N 1
ATOM 1528 C CA . LEU A 1 187 ? -0.166 -14.292 -3.037 1.00 96.38 187 LEU A CA 1
ATOM 1529 C C . LEU A 1 187 ? 0.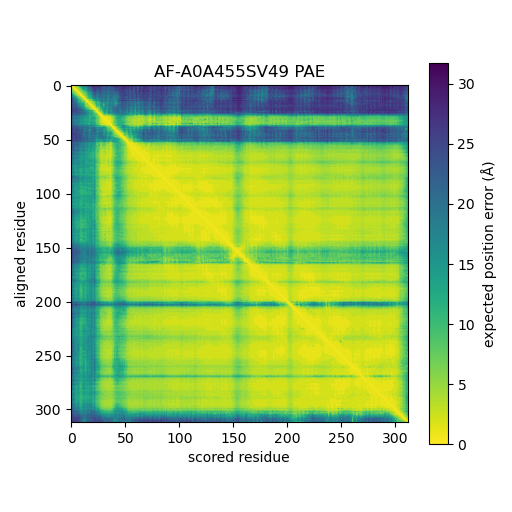190 -13.744 -4.427 1.00 96.38 187 LEU A C 1
ATOM 1531 O O . LEU A 1 187 ? -0.288 -12.672 -4.800 1.00 96.38 187 LEU A O 1
ATOM 1535 N N . LEU A 1 188 ? 1.005 -14.450 -5.221 1.00 97.31 188 LEU A N 1
ATOM 1536 C CA . LEU A 1 188 ? 1.407 -13.972 -6.552 1.00 97.31 188 LEU A CA 1
ATOM 1537 C C . LEU A 1 188 ? 0.220 -13.752 -7.509 1.00 97.31 188 LEU A C 1
ATOM 1539 O O . LEU A 1 188 ? 0.207 -12.718 -8.181 1.00 97.31 188 LEU A O 1
ATOM 1543 N N . PRO A 1 189 ? -0.792 -14.643 -7.579 1.00 97.56 189 PRO A N 1
ATOM 1544 C CA . PRO A 1 189 ? -2.010 -14.383 -8.341 1.00 97.56 189 PRO A CA 1
ATOM 1545 C C . PRO A 1 189 ? -2.749 -13.124 -7.875 1.00 97.56 189 PRO A C 1
ATOM 1547 O O . PRO A 1 189 ? -3.110 -12.308 -8.714 1.00 97.56 189 PRO A O 1
ATOM 1550 N N . ALA A 1 190 ? -2.895 -12.904 -6.563 1.00 97.00 190 ALA A N 1
ATOM 1551 C CA . ALA A 1 190 ? -3.585 -11.725 -6.035 1.00 97.00 190 ALA A CA 1
ATOM 1552 C C . ALA A 1 190 ? -2.848 -10.414 -6.362 1.00 97.00 190 ALA A C 1
ATOM 1554 O O . ALA A 1 190 ? -3.473 -9.438 -6.772 1.00 97.00 190 ALA A O 1
ATOM 1555 N N . LEU A 1 191 ? -1.514 -10.395 -6.256 1.00 97.88 191 LEU A N 1
ATOM 1556 C CA . LEU A 1 191 ? -0.693 -9.252 -6.678 1.00 97.88 191 LEU A CA 1
ATOM 1557 C C . LEU A 1 191 ? -0.811 -8.989 -8.185 1.00 97.88 191 LEU A C 1
ATOM 1559 O O . LEU A 1 191 ? -0.885 -7.838 -8.617 1.00 97.88 191 LEU A O 1
ATOM 1563 N N . ARG A 1 192 ? -0.850 -10.053 -8.996 1.00 97.75 192 ARG A N 1
ATOM 1564 C CA . ARG A 1 192 ? -1.084 -9.946 -10.439 1.00 97.75 192 ARG A CA 1
ATOM 1565 C C . ARG A 1 192 ? -2.460 -9.357 -10.722 1.00 97.75 192 ARG A C 1
ATOM 1567 O O . ARG A 1 192 ? -2.554 -8.441 -11.530 1.00 97.75 192 ARG A O 1
ATOM 1574 N N . ASP A 1 193 ? -3.502 -9.837 -10.062 1.00 96.50 193 ASP A N 1
ATOM 1575 C CA . ASP A 1 193 ? -4.859 -9.341 -10.275 1.00 96.50 193 ASP A CA 1
ATOM 1576 C C . ASP A 1 193 ? -4.996 -7.874 -9.843 1.00 96.50 193 ASP A C 1
ATOM 1578 O O . ASP A 1 193 ? -5.559 -7.078 -10.593 1.00 96.50 193 ASP A O 1
ATOM 1582 N N . ALA A 1 194 ? -4.377 -7.474 -8.727 1.00 95.69 194 ALA A N 1
ATOM 1583 C CA . ALA A 1 194 ? -4.321 -6.078 -8.285 1.00 95.69 194 ALA A CA 1
ATOM 1584 C C . ALA A 1 194 ? -3.593 -5.160 -9.283 1.00 95.69 194 ALA A C 1
ATOM 1586 O O . ALA A 1 194 ? -4.059 -4.052 -9.575 1.00 95.69 194 ALA A O 1
ATOM 1587 N N . LEU A 1 195 ? -2.478 -5.632 -9.857 1.00 96.31 195 LEU A N 1
ATOM 1588 C CA . LEU A 1 195 ? -1.770 -4.932 -10.930 1.00 96.31 195 LEU A CA 1
ATOM 1589 C C . LEU A 1 195 ? -2.680 -4.731 -12.149 1.00 96.31 195 LEU A C 1
ATOM 1591 O O . LEU A 1 195 ? -2.754 -3.633 -12.703 1.00 96.31 195 LEU A O 1
ATOM 1595 N N . LEU A 1 196 ? -3.368 -5.792 -12.577 1.00 95.06 196 LEU A N 1
ATOM 1596 C CA . LEU A 1 196 ? -4.248 -5.749 -13.742 1.00 95.06 196 LEU A CA 1
ATOM 1597 C C . LEU A 1 196 ? -5.458 -4.847 -13.520 1.00 95.06 196 LEU A C 1
ATOM 1599 O O . LEU A 1 196 ? -5.837 -4.129 -14.444 1.00 95.06 196 LEU A O 1
ATOM 1603 N N . GLU A 1 19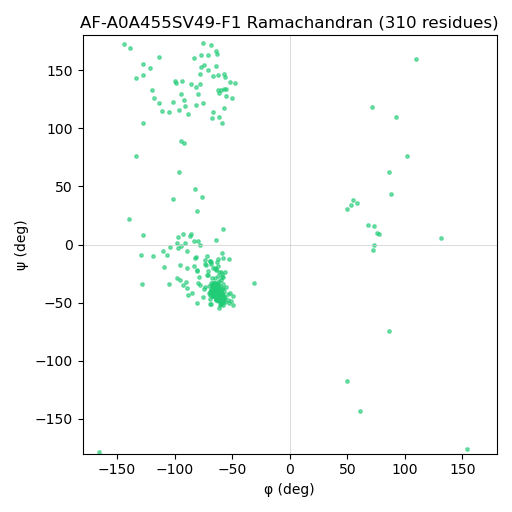7 ? -6.028 -4.843 -12.320 1.00 92.88 197 GLU A N 1
ATOM 1604 C CA . GLU A 1 197 ? -7.148 -3.971 -11.982 1.00 92.88 197 GLU A CA 1
ATOM 1605 C C . GLU A 1 197 ? -6.734 -2.498 -11.967 1.00 92.88 197 GLU A C 1
ATOM 1607 O O . GLU A 1 197 ? -7.367 -1.674 -12.627 1.00 92.88 197 GLU A O 1
ATOM 1612 N N . SER A 1 198 ? -5.578 -2.183 -11.375 1.00 91.50 198 SER A N 1
ATOM 1613 C CA . SER A 1 198 ? -4.992 -0.834 -11.433 1.00 91.50 198 SER A CA 1
ATOM 1614 C C . SER A 1 198 ? -4.724 -0.381 -12.876 1.00 91.50 198 SER A C 1
ATOM 1616 O O . SER A 1 198 ? -4.755 0.808 -13.186 1.00 91.50 198 SER A O 1
ATOM 1618 N N . CYS A 1 199 ? -4.489 -1.326 -13.794 1.00 90.62 199 CYS A N 1
ATOM 1619 C CA . CYS A 1 199 ? -4.344 -1.036 -15.218 1.00 90.62 199 CYS A CA 1
ATOM 1620 C C . CYS A 1 199 ? -5.673 -0.908 -15.976 1.00 90.62 199 CYS A C 1
ATOM 1622 O O . CYS A 1 199 ? -5.635 -0.501 -17.139 1.00 90.62 199 CYS A O 1
ATOM 1624 N N . ARG A 1 200 ? -6.815 -1.285 -15.394 1.00 88.69 200 ARG A N 1
ATOM 1625 C CA . ARG A 1 200 ? -8.156 -1.109 -15.979 1.00 88.69 200 ARG A CA 1
ATOM 1626 C C . ARG A 1 200 ? -8.824 0.167 -15.489 1.00 88.69 200 ARG A C 1
ATOM 1628 O O . ARG A 1 200 ? -9.575 0.767 -16.254 1.00 88.69 200 ARG A O 1
ATOM 1635 N N . GLU A 1 201 ? -8.525 0.596 -14.264 1.00 82.69 201 GLU A N 1
ATOM 1636 C CA . GLU A 1 201 ? -9.036 1.848 -13.712 1.00 82.69 201 GLU A CA 1
ATOM 1637 C C . GLU A 1 201 ? -8.642 3.038 -14.610 1.00 82.69 201 GLU A C 1
ATOM 1639 O O . GLU A 1 201 ? -7.470 3.328 -14.854 1.00 82.69 201 GLU A O 1
ATOM 1644 N N . GLY A 1 202 ? -9.658 3.710 -15.159 1.00 66.56 202 GLY A N 1
ATOM 1645 C CA . GLY A 1 202 ? -9.518 4.836 -16.082 1.00 66.56 202 GLY A CA 1
ATOM 1646 C C . GLY A 1 202 ? -9.512 4.416 -17.556 1.00 66.56 202 GLY A C 1
ATOM 1647 O O . GLY A 1 202 ? -8.531 3.865 -18.057 1.00 66.56 202 GLY A O 1
ATOM 1648 N N . ASN A 1 203 ? -10.588 4.756 -18.272 1.00 64.88 203 ASN A N 1
ATOM 1649 C CA . ASN A 1 203 ? -10.592 4.835 -19.741 1.00 64.88 203 ASN A CA 1
ATOM 1650 C C . ASN A 1 203 ? -9.825 6.072 -20.245 1.00 64.88 203 ASN A C 1
ATOM 1652 O O . ASN A 1 203 ? -9.451 6.143 -21.416 1.00 64.88 203 ASN A O 1
ATOM 1656 N N . ASP A 1 204 ? -9.584 7.034 -19.353 1.00 62.59 204 ASP A N 1
ATOM 1657 C CA . ASP A 1 204 ? -8.834 8.242 -19.639 1.00 62.59 204 ASP A CA 1
ATOM 1658 C C . ASP A 1 204 ? -7.330 7.975 -19.673 1.00 62.59 204 ASP A C 1
ATOM 1660 O O . ASP A 1 204 ? -6.794 7.081 -19.014 1.00 62.59 204 ASP A O 1
ATOM 1664 N N . LYS A 1 205 ? -6.625 8.804 -20.446 1.00 70.44 205 LYS A N 1
ATOM 1665 C CA . LYS A 1 205 ? -5.169 8.727 -20.640 1.00 70.44 205 LYS A CA 1
ATOM 1666 C C . LYS A 1 205 ? -4.362 8.829 -19.335 1.00 70.44 205 LYS A C 1
ATOM 1668 O O . LYS A 1 205 ? -3.163 8.571 -19.371 1.00 70.44 205 LYS A O 1
ATOM 1673 N N . ARG A 1 206 ? -4.985 9.204 -18.210 1.00 82.62 206 ARG A N 1
ATOM 1674 C CA . ARG A 1 206 ? -4.335 9.444 -16.916 1.00 82.62 206 ARG A CA 1
ATOM 1675 C C . ARG A 1 206 ? -4.878 8.514 -15.836 1.00 82.62 206 ARG A C 1
ATOM 1677 O O . ARG A 1 206 ? -6.086 8.354 -15.699 1.00 82.62 206 ARG A O 1
ATOM 1684 N N . LEU A 1 207 ? -3.965 7.911 -15.079 1.00 83.56 207 LEU A N 1
ATOM 1685 C CA . LEU A 1 207 ? -4.289 7.165 -13.864 1.00 83.56 207 LEU A CA 1
ATOM 1686 C C . LEU A 1 207 ? -4.546 8.146 -12.720 1.00 83.56 207 LEU A C 1
ATOM 1688 O O . LEU A 1 207 ? -3.908 9.196 -12.643 1.00 83.56 207 LEU A O 1
ATOM 1692 N N . SER A 1 208 ? -5.452 7.787 -11.811 1.00 85.94 208 SER A N 1
ATOM 1693 C CA . SER A 1 208 ? -5.525 8.483 -10.527 1.00 85.94 208 SER A CA 1
ATOM 1694 C C . SER A 1 208 ? -4.222 8.243 -9.742 1.00 85.94 208 SER A C 1
ATOM 1696 O O . SER A 1 208 ? -3.593 7.197 -9.929 1.00 85.94 208 SER A O 1
ATOM 1698 N N . PRO A 1 209 ? -3.817 9.149 -8.833 1.00 84.19 209 PRO A N 1
ATOM 1699 C CA . PRO A 1 209 ? -2.644 8.930 -7.982 1.00 84.19 209 PRO A CA 1
ATOM 1700 C C . PRO A 1 209 ? -2.672 7.592 -7.231 1.00 84.19 209 PRO A C 1
ATOM 1702 O O . PRO A 1 209 ? -1.680 6.870 -7.217 1.00 84.19 209 PRO A O 1
ATOM 1705 N N . ALA A 1 210 ? -3.835 7.207 -6.695 1.00 84.38 210 ALA A N 1
ATOM 1706 C CA . ALA A 1 210 ? -4.015 5.938 -5.992 1.00 84.38 210 ALA A CA 1
ATOM 1707 C C . ALA A 1 210 ? -3.842 4.709 -6.904 1.00 84.38 210 ALA A C 1
ATOM 1709 O O . ALA A 1 210 ? -3.194 3.735 -6.513 1.00 84.38 210 ALA A O 1
ATOM 1710 N N . ALA A 1 211 ? -4.399 4.752 -8.120 1.00 88.94 211 ALA A N 1
ATOM 1711 C CA . ALA A 1 211 ? -4.255 3.670 -9.093 1.00 88.94 211 ALA A CA 1
ATOM 1712 C C . ALA A 1 211 ? -2.807 3.566 -9.593 1.00 88.94 211 ALA A C 1
ATOM 1714 O O . ALA A 1 211 ? -2.269 2.467 -9.714 1.00 88.94 211 ALA A O 1
ATOM 1715 N N . ALA A 1 212 ? -2.152 4.709 -9.828 1.00 89.94 212 ALA A N 1
ATOM 1716 C CA . ALA A 1 212 ? -0.749 4.762 -10.217 1.00 89.94 212 ALA A CA 1
ATOM 1717 C C . ALA A 1 212 ? 0.146 4.129 -9.145 1.00 89.94 212 ALA A C 1
ATOM 1719 O O . ALA A 1 212 ? 0.905 3.217 -9.460 1.00 89.94 212 ALA A O 1
ATOM 1720 N N . GLY A 1 213 ? 0.024 4.530 -7.878 1.00 89.69 213 GLY A N 1
ATOM 1721 C CA . GLY A 1 213 ? 0.833 3.927 -6.820 1.00 89.69 213 GLY A CA 1
ATOM 1722 C C . GLY A 1 213 ? 0.517 2.445 -6.583 1.00 89.69 213 GLY A C 1
ATOM 1723 O O . GLY A 1 213 ? 1.429 1.660 -6.334 1.00 89.69 213 GLY A O 1
ATOM 1724 N N . SER A 1 214 ? -0.740 2.014 -6.759 1.00 91.81 214 SER A N 1
ATOM 1725 C CA . SER A 1 214 ? -1.115 0.594 -6.612 1.00 91.81 214 SER A CA 1
ATOM 1726 C C . SER A 1 214 ? -0.514 -0.263 -7.731 1.00 91.81 214 SER A C 1
ATOM 1728 O O . SER A 1 214 ? -0.018 -1.365 -7.475 1.00 91.81 214 SER A O 1
ATOM 1730 N N . LEU A 1 215 ? -0.485 0.269 -8.960 1.00 94.81 215 LEU A N 1
ATOM 1731 C CA . LEU A 1 215 ? 0.197 -0.327 -10.109 1.00 94.81 215 LEU A CA 1
ATOM 1732 C C . LEU A 1 215 ? 1.695 -0.479 -9.833 1.00 94.81 215 LEU A C 1
ATOM 1734 O O . LEU A 1 215 ? 2.227 -1.575 -10.007 1.00 94.81 215 LEU A O 1
ATOM 1738 N N . LYS A 1 216 ? 2.361 0.592 -9.383 1.00 94.44 216 LYS A N 1
ATOM 1739 C CA . LYS A 1 216 ? 3.801 0.601 -9.074 1.00 94.44 216 LYS A CA 1
ATOM 1740 C C . LYS A 1 216 ? 4.154 -0.437 -8.019 1.00 94.44 216 LYS A C 1
ATOM 1742 O O . LYS A 1 216 ? 5.013 -1.283 -8.258 1.00 94.44 216 LYS A O 1
ATOM 1747 N N . ALA A 1 217 ? 3.446 -0.408 -6.891 1.00 94.81 217 ALA A N 1
ATOM 1748 C CA . ALA A 1 217 ? 3.704 -1.288 -5.762 1.00 94.81 217 ALA A CA 1
ATOM 1749 C C . ALA A 1 217 ? 3.486 -2.763 -6.130 1.00 94.81 217 ALA A C 1
ATOM 1751 O O . ALA A 1 217 ? 4.334 -3.609 -5.850 1.00 94.81 217 ALA A O 1
ATOM 1752 N N . SER A 1 218 ? 2.390 -3.076 -6.831 1.00 97.38 218 SER A N 1
ATOM 1753 C CA . SER A 1 218 ? 2.092 -4.448 -7.267 1.00 97.38 218 SER A CA 1
ATOM 1754 C C . SER A 1 218 ? 3.096 -4.950 -8.309 1.00 97.38 218 SER A C 1
ATOM 1756 O O . SER A 1 218 ? 3.571 -6.082 -8.215 1.00 97.38 218 SER A O 1
ATOM 1758 N N . ALA A 1 219 ? 3.468 -4.108 -9.280 1.00 98.00 219 ALA A N 1
ATOM 1759 C CA . ALA A 1 219 ? 4.484 -4.431 -10.280 1.00 98.00 219 ALA A CA 1
ATOM 1760 C C . ALA A 1 219 ? 5.856 -4.674 -9.636 1.00 98.00 219 ALA A C 1
ATOM 1762 O O . ALA A 1 219 ? 6.487 -5.697 -9.905 1.00 98.00 219 ALA A O 1
ATOM 1763 N N . TYR A 1 220 ? 6.292 -3.784 -8.742 1.00 97.75 220 TYR A N 1
ATOM 1764 C CA . TYR A 1 220 ? 7.539 -3.955 -8.002 1.00 97.75 220 TYR A CA 1
ATOM 1765 C C . TYR A 1 220 ? 7.529 -5.248 -7.183 1.00 97.75 220 TYR A C 1
ATOM 1767 O O . TYR A 1 220 ? 8.472 -6.034 -7.275 1.00 97.75 220 TYR A O 1
ATOM 1775 N N . ALA A 1 221 ? 6.448 -5.517 -6.445 1.00 97.25 221 ALA A N 1
ATOM 1776 C CA . ALA A 1 221 ? 6.308 -6.731 -5.650 1.00 97.25 221 ALA A CA 1
ATOM 1777 C C . ALA A 1 221 ? 6.428 -7.998 -6.505 1.00 97.25 221 ALA A C 1
ATOM 1779 O O . ALA A 1 221 ? 7.214 -8.889 -6.187 1.00 97.25 221 ALA A O 1
ATOM 1780 N N . LEU A 1 222 ? 5.724 -8.059 -7.638 1.00 98.50 222 LEU A N 1
ATOM 1781 C CA . LEU A 1 222 ? 5.821 -9.180 -8.576 1.00 98.50 222 LEU A CA 1
ATOM 1782 C C . LEU A 1 222 ? 7.246 -9.357 -9.109 1.00 98.50 222 LEU A C 1
ATOM 1784 O O . LEU A 1 222 ? 7.762 -10.474 -9.120 1.00 98.50 222 LEU A O 1
ATOM 1788 N N . GLY A 1 223 ? 7.892 -8.263 -9.515 1.00 98.31 223 GLY A N 1
ATOM 1789 C CA . GLY A 1 223 ? 9.275 -8.268 -9.980 1.00 98.31 223 GLY A CA 1
ATOM 1790 C C . GLY A 1 223 ? 10.247 -8.804 -8.937 1.00 98.31 223 GLY A C 1
ATOM 1791 O O . GLY A 1 223 ? 11.029 -9.716 -9.207 1.00 98.31 223 GLY A O 1
ATOM 1792 N N . ARG A 1 224 ? 10.132 -8.299 -7.709 1.00 97.38 224 ARG A N 1
ATOM 1793 C CA . ARG A 1 224 ? 10.967 -8.693 -6.574 1.00 97.38 224 ARG A CA 1
ATOM 1794 C C . ARG A 1 224 ? 10.782 -10.149 -6.161 1.00 97.38 224 ARG A C 1
ATOM 1796 O O . ARG A 1 224 ? 11.723 -10.787 -5.698 1.00 97.38 224 ARG A O 1
ATOM 1803 N N . ARG A 1 225 ? 9.589 -10.697 -6.391 1.00 97.38 225 ARG A N 1
ATOM 1804 C CA . ARG A 1 225 ? 9.265 -12.116 -6.197 1.00 97.38 225 ARG A CA 1
ATOM 1805 C C . ARG A 1 225 ? 9.592 -12.993 -7.416 1.00 97.38 225 ARG A C 1
ATOM 1807 O O . ARG A 1 225 ? 9.232 -14.167 -7.425 1.00 97.38 225 ARG A O 1
ATOM 1814 N N . GLY A 1 226 ? 10.253 -12.447 -8.440 1.00 97.69 226 GLY A N 1
ATOM 1815 C CA . GLY A 1 226 ? 10.676 -13.179 -9.639 1.00 97.69 226 GLY A CA 1
ATOM 1816 C C . GLY A 1 226 ? 9.552 -13.489 -10.634 1.00 97.69 226 GLY A C 1
ATOM 1817 O O . GLY A 1 226 ? 9.765 -14.222 -11.598 1.00 97.69 226 GLY A O 1
ATOM 1818 N N . ALA A 1 227 ? 8.356 -12.928 -10.454 1.00 97.81 227 ALA A N 1
ATOM 1819 C CA . ALA A 1 227 ? 7.193 -13.177 -11.302 1.00 97.81 227 ALA A CA 1
ATOM 1820 C C . ALA A 1 227 ? 7.205 -12.325 -12.589 1.00 97.81 227 ALA A C 1
ATOM 1822 O O . ALA A 1 227 ? 6.193 -11.729 -12.952 1.00 97.81 227 ALA A O 1
ATOM 1823 N N . LEU A 1 228 ? 8.334 -12.275 -13.312 1.00 97.94 228 LEU A N 1
ATOM 1824 C CA . LEU A 1 228 ? 8.533 -11.427 -14.506 1.00 97.94 228 LEU A CA 1
ATOM 1825 C C . LEU A 1 228 ? 7.536 -11.713 -15.647 1.00 97.94 228 LEU A C 1
ATOM 1827 O O . LEU A 1 228 ? 7.211 -10.832 -16.439 1.00 97.94 228 LEU A O 1
ATOM 1831 N N . GLY A 1 229 ? 6.971 -12.922 -15.684 1.00 97.25 229 GLY A N 1
ATOM 1832 C CA . GLY A 1 229 ? 5.928 -13.325 -16.630 1.00 97.25 229 GLY A CA 1
ATOM 1833 C C . GLY A 1 229 ? 4.507 -12.854 -16.289 1.00 97.25 229 GLY A C 1
ATOM 1834 O O . GLY A 1 229 ? 3.579 -13.218 -17.011 1.00 97.25 229 GLY A O 1
ATOM 1835 N N . ALA A 1 230 ? 4.289 -12.068 -15.226 1.00 97.44 230 ALA A N 1
ATOM 1836 C CA . ALA A 1 230 ? 2.942 -11.707 -14.759 1.00 97.44 230 ALA A CA 1
ATOM 1837 C C . ALA A 1 230 ? 2.076 -11.002 -15.825 1.00 97.44 230 ALA A C 1
ATOM 1839 O O . ALA A 1 230 ? 0.853 -11.142 -15.822 1.00 97.44 230 ALA A O 1
ATOM 1840 N N . LEU A 1 231 ? 2.694 -10.296 -16.775 1.00 96.75 231 LEU A N 1
ATOM 1841 C CA . LEU A 1 231 ? 1.999 -9.599 -17.865 1.00 96.75 231 LEU A CA 1
ATOM 1842 C C . LEU A 1 231 ? 1.812 -10.447 -19.136 1.00 96.75 231 LEU A C 1
ATOM 1844 O O . LEU A 1 231 ? 1.273 -9.956 -20.131 1.00 96.75 231 LEU A O 1
ATOM 1848 N N . HIS A 1 232 ? 2.251 -11.708 -19.141 1.00 95.94 232 HIS A N 1
ATOM 1849 C CA . HIS A 1 232 ? 2.130 -12.575 -20.309 1.00 95.94 232 HIS A CA 1
ATOM 1850 C C . HIS A 1 232 ? 0.658 -12.762 -20.716 1.00 95.94 232 HIS A C 1
ATOM 1852 O O . HIS A 1 232 ? -0.212 -13.014 -19.881 1.00 95.94 232 HIS A O 1
ATOM 1858 N N . GLY A 1 233 ? 0.377 -12.609 -22.015 1.00 94.94 233 GLY A N 1
ATOM 1859 C CA . GLY A 1 233 ? -0.969 -12.742 -22.586 1.00 94.94 233 GLY A CA 1
ATOM 1860 C C . GLY A 1 233 ? -1.933 -11.585 -22.290 1.00 94.94 233 GLY A C 1
ATOM 1861 O O . GLY A 1 233 ? -3.068 -11.610 -22.762 1.00 94.94 233 GLY A O 1
ATOM 1862 N N . VAL A 1 234 ? -1.510 -10.555 -21.552 1.00 95.00 234 VAL A N 1
ATOM 1863 C CA . VAL A 1 234 ? -2.377 -9.429 -21.184 1.00 95.00 234 VAL A CA 1
ATOM 1864 C C . VAL A 1 234 ? -2.227 -8.283 -22.184 1.00 95.00 234 VAL A C 1
ATOM 1866 O O . VAL A 1 234 ? -1.124 -7.823 -22.486 1.00 95.00 234 VAL A O 1
ATOM 1869 N N . LYS A 1 235 ? -3.359 -7.782 -22.689 1.00 94.31 235 LYS A N 1
ATOM 1870 C CA . LYS A 1 235 ? -3.408 -6.552 -23.488 1.00 94.31 235 LYS A CA 1
ATOM 1871 C C . LYS A 1 235 ? -3.580 -5.354 -22.557 1.00 94.31 235 LYS A C 1
ATOM 1873 O O . LYS A 1 235 ? -4.631 -5.207 -21.945 1.00 94.31 235 LYS A O 1
ATOM 1878 N N . LEU A 1 236 ? -2.555 -4.511 -22.476 1.00 92.44 236 LEU A N 1
ATOM 1879 C CA . LEU A 1 236 ? -2.557 -3.262 -21.712 1.00 92.44 236 LEU A CA 1
ATOM 1880 C C . LEU A 1 236 ? -2.262 -2.076 -22.641 1.00 92.44 236 LEU A C 1
ATOM 1882 O O . LEU A 1 236 ? -1.539 -2.259 -23.628 1.00 92.44 236 LEU A O 1
ATOM 1886 N N . PRO A 1 237 ? -2.753 -0.862 -22.328 1.00 92.31 237 PRO A N 1
ATOM 1887 C CA . PRO A 1 237 ? -2.268 0.360 -22.962 1.00 92.31 237 PRO A CA 1
ATOM 1888 C C . PRO A 1 237 ? -0.739 0.444 -22.884 1.00 92.31 237 PRO A C 1
ATOM 1890 O O . PRO A 1 237 ? -0.159 0.105 -21.852 1.00 92.31 237 PRO A O 1
ATOM 1893 N N . VAL A 1 238 ? -0.092 0.903 -23.962 1.00 92.69 238 VAL A N 1
ATOM 1894 C CA . VAL A 1 238 ? 1.378 0.880 -24.114 1.00 92.69 238 VAL A CA 1
ATOM 1895 C C . VAL A 1 238 ? 2.086 1.496 -22.908 1.00 92.69 238 VAL A C 1
ATOM 1897 O O . VAL A 1 238 ? 2.959 0.856 -22.333 1.00 92.69 238 VAL A O 1
ATOM 1900 N N . LEU A 1 239 ? 1.650 2.680 -22.468 1.00 90.81 239 LEU A N 1
ATOM 1901 C CA . LEU A 1 239 ? 2.249 3.358 -21.318 1.00 90.81 239 LEU A CA 1
ATOM 1902 C C . LEU A 1 239 ? 2.111 2.550 -20.018 1.00 90.81 239 LEU A C 1
ATOM 1904 O O . LEU A 1 239 ? 3.093 2.376 -19.308 1.00 90.81 239 LEU A O 1
ATOM 1908 N N . ARG A 1 240 ? 0.921 2.001 -19.731 1.00 92.56 240 ARG A N 1
ATOM 1909 C CA . ARG A 1 240 ? 0.692 1.171 -18.532 1.00 92.56 240 ARG A CA 1
ATOM 1910 C C . ARG A 1 240 ? 1.575 -0.071 -18.561 1.00 92.56 240 ARG A C 1
ATOM 1912 O O . ARG A 1 240 ? 2.200 -0.399 -17.564 1.00 92.56 240 ARG A O 1
ATOM 1919 N N . ARG A 1 241 ? 1.691 -0.710 -19.730 1.00 95.31 241 ARG A N 1
ATOM 1920 C CA . ARG A 1 241 ? 2.588 -1.852 -19.925 1.00 95.31 241 ARG A CA 1
ATOM 1921 C C . ARG A 1 241 ? 4.043 -1.481 -19.652 1.00 95.31 241 ARG A C 1
ATOM 1923 O O . ARG A 1 241 ? 4.721 -2.235 -18.967 1.00 95.31 241 ARG A O 1
ATOM 1930 N N . TRP A 1 242 ? 4.517 -0.360 -20.193 1.00 95.75 242 TRP A N 1
ATOM 1931 C CA . TRP A 1 242 ? 5.894 0.093 -20.000 1.00 95.75 242 TRP A CA 1
ATOM 1932 C C . TRP A 1 242 ? 6.194 0.381 -18.534 1.00 95.75 242 TRP A C 1
ATOM 1934 O O . TRP A 1 242 ? 7.169 -0.157 -18.019 1.00 95.75 242 TRP A O 1
ATOM 1944 N N . LEU A 1 243 ? 5.315 1.112 -17.845 1.00 94.62 243 LEU A N 1
ATOM 1945 C CA . LEU A 1 243 ? 5.461 1.364 -16.414 1.00 94.62 243 LEU A CA 1
ATOM 1946 C C . LEU A 1 243 ? 5.480 0.056 -15.620 1.00 94.62 243 LEU A C 1
ATOM 1948 O O . LEU A 1 243 ? 6.425 -0.190 -14.878 1.00 94.62 243 LEU A O 1
ATOM 1952 N N . SER A 1 244 ? 4.508 -0.839 -15.817 1.00 96.50 244 SER A N 1
ATOM 1953 C CA . SER A 1 244 ? 4.488 -2.117 -15.095 1.00 96.50 244 SER A CA 1
ATOM 1954 C C . SER A 1 244 ? 5.759 -2.941 -15.329 1.00 96.50 244 SER A C 1
ATOM 1956 O O . SER A 1 244 ? 6.317 -3.476 -14.377 1.00 96.50 244 SER A O 1
ATOM 1958 N N . VAL A 1 245 ? 6.256 -3.016 -16.568 1.00 98.00 245 VAL A N 1
ATOM 1959 C CA . VAL A 1 245 ? 7.506 -3.728 -16.885 1.00 98.00 245 VAL A CA 1
ATOM 1960 C C . VAL A 1 245 ? 8.715 -3.066 -16.214 1.00 98.00 245 VAL A C 1
ATOM 1962 O O . VAL A 1 245 ? 9.538 -3.774 -15.635 1.00 98.00 245 VAL A O 1
ATOM 1965 N N . LEU A 1 246 ? 8.810 -1.732 -16.240 1.00 97.62 246 LEU A N 1
ATOM 1966 C CA . LEU A 1 246 ? 9.884 -0.998 -15.570 1.00 97.62 246 LEU A CA 1
ATOM 1967 C C . LEU A 1 246 ? 9.884 -1.280 -14.063 1.00 97.62 246 LEU A C 1
ATOM 1969 O O . LEU A 1 246 ? 10.907 -1.686 -13.520 1.00 97.62 246 LEU A O 1
ATOM 1973 N N . TYR A 1 247 ? 8.743 -1.142 -13.387 1.00 97.62 247 TYR A N 1
ATOM 1974 C CA . TYR A 1 247 ? 8.658 -1.386 -11.944 1.00 97.62 247 TYR A CA 1
ATOM 1975 C C . TYR A 1 247 ? 8.912 -2.855 -11.576 1.00 97.62 247 TYR A C 1
ATOM 1977 O O . TYR A 1 247 ? 9.562 -3.118 -10.567 1.00 97.62 247 TYR A O 1
ATOM 1985 N N . MET A 1 248 ? 8.506 -3.817 -12.413 1.00 98.38 248 MET A N 1
ATOM 1986 C CA . MET A 1 248 ? 8.902 -5.221 -12.241 1.00 98.38 248 MET A CA 1
ATOM 1987 C C . MET A 1 248 ? 10.423 -5.410 -12.363 1.00 98.38 248 MET A C 1
ATOM 1989 O O . MET A 1 248 ? 11.017 -6.126 -11.557 1.00 98.38 248 MET A O 1
ATOM 1993 N N . ALA A 1 249 ? 11.073 -4.751 -13.326 1.00 98.31 249 ALA A N 1
ATOM 1994 C CA . ALA A 1 249 ? 12.529 -4.780 -13.459 1.00 98.31 249 ALA A CA 1
ATOM 1995 C C . ALA A 1 249 ? 13.225 -4.179 -12.222 1.00 98.31 249 ALA A C 1
ATOM 1997 O O . ALA A 1 249 ? 14.137 -4.794 -11.670 1.00 98.31 249 ALA A O 1
ATOM 1998 N N . LEU A 1 250 ? 12.747 -3.033 -11.726 1.00 97.62 250 LEU A N 1
ATOM 1999 C CA . LEU A 1 250 ? 13.259 -2.403 -10.501 1.00 97.62 250 LEU A CA 1
ATOM 2000 C C . LEU A 1 250 ? 13.079 -3.295 -9.267 1.00 97.62 250 LEU A C 1
ATOM 2002 O O . LEU A 1 250 ? 13.988 -3.386 -8.441 1.00 97.62 250 LEU A O 1
ATOM 2006 N N . GLY A 1 251 ? 11.937 -3.980 -9.164 1.00 97.44 251 GLY A N 1
ATOM 2007 C CA . GLY A 1 251 ? 11.661 -4.964 -8.118 1.00 97.44 251 GLY A CA 1
ATOM 2008 C C . GLY A 1 251 ? 12.658 -6.113 -8.128 1.00 97.44 251 GLY A C 1
ATOM 2009 O O . GLY A 1 251 ? 13.256 -6.428 -7.098 1.00 97.44 251 GLY A O 1
ATOM 2010 N N . TYR A 1 252 ? 12.884 -6.700 -9.303 1.00 98.25 252 TYR A N 1
ATOM 2011 C CA . TYR A 1 252 ? 13.827 -7.801 -9.491 1.00 98.25 252 TYR A CA 1
ATOM 2012 C C . TYR A 1 252 ? 15.268 -7.402 -9.149 1.00 98.25 252 TYR A C 1
ATOM 2014 O O . TYR A 1 252 ? 15.971 -8.137 -8.459 1.00 98.25 252 TYR A O 1
ATOM 2022 N N . LEU A 1 253 ? 15.682 -6.202 -9.570 1.00 97.56 253 LEU A N 1
ATOM 2023 C CA . LEU A 1 253 ? 17.000 -5.624 -9.276 1.00 97.56 253 LEU A CA 1
ATOM 2024 C C . LEU A 1 253 ? 17.119 -5.048 -7.860 1.00 97.56 253 LEU A C 1
ATOM 2026 O O . LEU A 1 253 ? 18.182 -4.531 -7.497 1.00 97.56 253 LEU A O 1
ATOM 2030 N N . LYS A 1 254 ? 16.042 -5.126 -7.067 1.00 96.56 254 LYS A N 1
ATOM 2031 C CA . LYS A 1 254 ? 15.984 -4.650 -5.685 1.00 96.56 254 LYS A CA 1
ATOM 2032 C C . LYS A 1 254 ? 16.389 -3.177 -5.558 1.00 96.56 254 LYS A C 1
ATOM 2034 O O . LYS A 1 254 ? 17.082 -2.791 -4.620 1.00 96.56 254 LYS A O 1
ATOM 2039 N N . ALA A 1 255 ? 15.984 -2.350 -6.521 1.00 94.50 255 ALA A N 1
ATOM 2040 C CA . ALA A 1 255 ? 16.502 -0.992 -6.671 1.00 94.50 255 ALA A CA 1
ATOM 2041 C C . ALA A 1 255 ? 16.253 -0.109 -5.432 1.00 94.50 255 ALA A C 1
ATOM 2043 O O . ALA A 1 255 ? 17.158 0.608 -5.012 1.00 94.50 255 ALA A O 1
ATOM 2044 N N . ALA A 1 256 ? 15.086 -0.229 -4.792 1.00 89.69 256 ALA A N 1
ATOM 2045 C CA . ALA A 1 256 ? 14.746 0.555 -3.601 1.00 89.69 256 ALA A CA 1
ATOM 2046 C C . ALA A 1 256 ? 15.561 0.169 -2.344 1.00 89.69 256 ALA A C 1
ATOM 2048 O O . ALA A 1 256 ? 15.605 0.923 -1.383 1.00 89.69 256 ALA A O 1
ATOM 2049 N N . GLU A 1 257 ? 16.259 -0.978 -2.335 1.00 90.44 257 GLU A N 1
ATOM 2050 C CA . GLU A 1 257 ? 17.220 -1.307 -1.259 1.00 90.44 257 GLU A CA 1
ATOM 2051 C C . GLU A 1 257 ? 18.568 -0.619 -1.447 1.00 90.44 257 GLU A C 1
ATOM 2053 O O . GLU A 1 257 ? 19.343 -0.480 -0.501 1.00 90.44 257 GLU A O 1
ATOM 2058 N N . ARG A 1 258 ? 18.875 -0.247 -2.689 1.00 93.12 258 ARG A N 1
ATOM 2059 C CA . ARG A 1 258 ? 20.196 0.225 -3.104 1.00 93.12 258 ARG A CA 1
ATOM 2060 C C . ARG A 1 258 ? 20.269 1.743 -3.153 1.00 93.12 258 ARG A C 1
ATOM 2062 O O . ARG A 1 258 ? 21.347 2.298 -2.955 1.00 93.12 258 ARG A O 1
ATOM 2069 N N . PHE A 1 259 ? 19.147 2.401 -3.420 1.00 90.00 259 PHE A N 1
ATOM 2070 C CA . PHE A 1 259 ? 19.087 3.830 -3.694 1.00 90.00 259 PHE A CA 1
ATOM 2071 C C . PHE A 1 259 ? 17.959 4.475 -2.892 1.00 90.00 259 PHE A C 1
ATOM 2073 O O . PHE A 1 259 ? 16.903 3.868 -2.728 1.00 90.00 259 PHE A O 1
ATOM 2080 N N . SER A 1 260 ? 18.180 5.708 -2.414 1.00 84.94 260 SER A N 1
ATOM 2081 C CA . SER A 1 260 ? 17.065 6.543 -1.956 1.00 84.94 260 SER A CA 1
ATOM 2082 C C . SER A 1 260 ? 16.143 6.853 -3.131 1.00 84.94 260 SER A C 1
ATOM 2084 O O . SER A 1 260 ? 16.511 6.670 -4.295 1.00 84.94 260 SER A O 1
ATOM 2086 N N . ARG A 1 261 ? 14.955 7.363 -2.836 1.00 79.88 261 ARG A N 1
ATOM 2087 C CA . ARG A 1 261 ? 13.980 7.756 -3.846 1.00 79.88 261 ARG A CA 1
ATOM 2088 C C . ARG A 1 261 ? 14.537 8.795 -4.828 1.00 79.88 261 ARG A C 1
ATOM 2090 O O . ARG A 1 261 ? 14.404 8.630 -6.038 1.00 79.88 261 ARG A O 1
ATOM 2097 N N . GLU A 1 262 ? 15.191 9.840 -4.330 1.00 82.69 262 GLU A N 1
ATOM 2098 C CA . GLU A 1 262 ? 15.791 10.912 -5.140 1.00 82.69 262 GLU A CA 1
ATOM 2099 C C . GLU A 1 262 ? 16.915 10.343 -6.004 1.00 82.69 262 GLU A C 1
ATOM 2101 O O . GLU A 1 262 ? 16.939 10.540 -7.222 1.00 82.69 262 GLU A O 1
ATOM 2106 N N . ALA A 1 263 ? 17.788 9.546 -5.380 1.00 88.62 263 ALA A N 1
ATOM 2107 C CA . ALA A 1 263 ? 18.892 8.892 -6.061 1.00 88.62 263 ALA A CA 1
ATOM 2108 C C . ALA A 1 263 ? 18.394 7.914 -7.132 1.00 88.62 263 ALA A C 1
ATOM 2110 O O . ALA A 1 263 ? 19.012 7.810 -8.185 1.00 88.62 263 A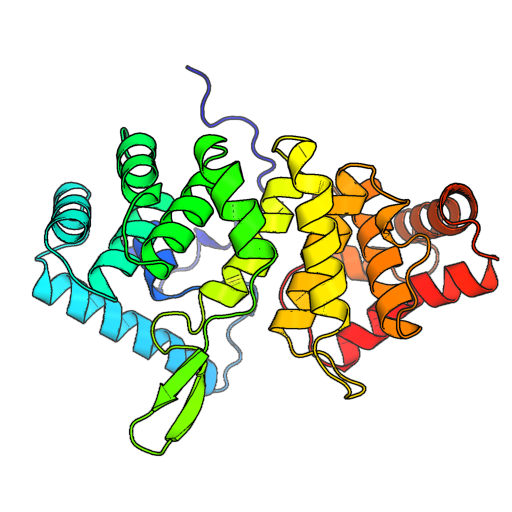LA A O 1
ATOM 2111 N N . LEU A 1 264 ? 17.271 7.220 -6.923 1.00 89.50 264 LEU A N 1
ATOM 2112 C CA . LEU A 1 264 ? 16.716 6.278 -7.895 1.00 89.50 264 LEU A CA 1
ATOM 2113 C C . LEU A 1 264 ? 16.396 6.970 -9.227 1.00 89.50 264 LEU A C 1
ATOM 2115 O O . LEU A 1 264 ? 16.732 6.438 -10.284 1.00 89.50 264 LEU A O 1
ATOM 2119 N N . TYR A 1 265 ? 15.816 8.172 -9.199 1.00 90.06 265 TYR A N 1
ATOM 2120 C CA . TYR A 1 265 ? 15.535 8.926 -10.425 1.00 90.06 265 TYR A CA 1
ATOM 2121 C C . TYR A 1 265 ? 16.800 9.390 -11.141 1.00 90.06 265 TYR A C 1
ATOM 2123 O O . TYR A 1 265 ? 16.827 9.427 -12.371 1.00 90.06 265 TYR A O 1
ATOM 2131 N N . GLU A 1 266 ? 17.846 9.750 -10.402 1.00 91.62 266 GLU A N 1
ATOM 2132 C CA . GLU A 1 266 ? 19.153 10.068 -10.984 1.00 91.62 266 GLU A CA 1
ATOM 2133 C C . GLU A 1 266 ? 19.794 8.818 -11.592 1.00 91.62 266 GLU A C 1
ATOM 2135 O O . GLU A 1 266 ? 20.300 8.853 -12.710 1.00 91.62 266 GLU A O 1
ATOM 2140 N N . GLN A 1 267 ? 19.689 7.680 -10.903 1.00 95.31 267 GLN A N 1
ATOM 2141 C CA . GLN A 1 267 ? 20.199 6.393 -11.364 1.00 95.31 267 GLN A CA 1
ATOM 2142 C C . GLN A 1 267 ? 19.425 5.819 -12.555 1.00 95.31 267 GLN A C 1
ATOM 2144 O O . GLN A 1 267 ? 19.929 4.910 -13.202 1.00 95.31 267 GLN A O 1
ATOM 2149 N N . LEU A 1 268 ? 18.241 6.328 -12.893 1.00 94.06 268 LEU A N 1
ATOM 2150 C CA . LEU A 1 268 ? 17.524 5.955 -14.119 1.00 94.06 268 LEU A CA 1
ATOM 2151 C C . LEU A 1 268 ? 17.795 6.904 -15.297 1.00 94.06 268 LEU A C 1
ATOM 2153 O O . LEU A 1 268 ? 17.274 6.681 -16.393 1.00 94.06 268 LEU A O 1
ATOM 2157 N N . GLN A 1 269 ? 18.599 7.953 -15.097 1.00 91.69 269 GLN A N 1
ATOM 2158 C CA . GLN A 1 269 ? 19.003 8.893 -16.142 1.00 91.69 269 GLN A CA 1
ATOM 2159 C C . GLN A 1 269 ? 20.335 8.490 -16.774 1.00 91.69 269 GLN A C 1
ATOM 2161 O O . GLN A 1 269 ? 21.282 8.118 -16.091 1.00 91.69 269 GLN A O 1
ATOM 2166 N N . GLY A 1 270 ? 20.435 8.650 -18.095 1.00 89.25 270 GLY A N 1
ATOM 2167 C CA . GLY A 1 270 ? 21.696 8.505 -18.818 1.00 89.25 270 GLY A CA 1
ATOM 2168 C C . GLY A 1 270 ? 22.321 7.108 -18.716 1.00 89.25 270 GLY A C 1
ATOM 2169 O O . GLY A 1 270 ? 21.627 6.092 -18.743 1.00 89.25 270 GLY A O 1
ATOM 2170 N N . ASP A 1 271 ? 23.652 7.075 -18.638 1.00 93.94 271 ASP A N 1
ATOM 2171 C CA . ASP A 1 271 ? 24.482 5.865 -18.743 1.00 93.94 271 ASP A CA 1
ATOM 2172 C C . ASP A 1 271 ? 24.969 5.340 -17.374 1.00 93.94 271 ASP A C 1
ATOM 2174 O O . ASP A 1 271 ? 26.123 4.935 -17.195 1.00 93.94 271 ASP A O 1
ATOM 2178 N N . THR A 1 272 ? 24.098 5.400 -16.370 1.00 96.75 272 THR A N 1
ATOM 2179 C CA . THR A 1 272 ? 24.366 4.941 -15.000 1.00 96.75 272 THR A CA 1
ATOM 2180 C C . THR A 1 272 ? 24.434 3.409 -14.906 1.00 96.75 272 THR A C 1
ATOM 2182 O O . THR A 1 272 ? 23.953 2.688 -15.784 1.00 96.75 272 THR A O 1
ATOM 2185 N N . PRO A 1 273 ? 25.007 2.856 -13.818 1.00 97.00 273 PRO A N 1
ATOM 2186 C CA . PRO A 1 273 ? 25.009 1.411 -13.598 1.00 97.00 273 PRO A CA 1
ATOM 2187 C C . PRO A 1 273 ? 23.599 0.805 -13.557 1.00 97.00 273 PRO A C 1
ATOM 2189 O O . PRO A 1 273 ? 23.353 -0.210 -14.203 1.00 97.00 273 PRO A O 1
ATOM 2192 N N . LEU A 1 274 ? 22.653 1.446 -12.857 1.00 97.00 274 LEU A N 1
ATOM 2193 C CA . LEU A 1 274 ? 21.286 0.931 -12.758 1.00 97.00 274 LEU A CA 1
ATOM 2194 C C . LEU A 1 274 ? 20.555 0.971 -14.107 1.00 97.00 274 LEU A C 1
ATOM 2196 O O . LEU A 1 274 ? 19.853 0.014 -14.426 1.00 97.00 274 LEU A O 1
ATOM 2200 N N . SER A 1 275 ? 20.717 2.025 -14.917 1.00 97.56 275 SER A N 1
ATOM 2201 C CA . SER A 1 275 ? 20.059 2.089 -16.228 1.00 97.56 275 SER A CA 1
ATOM 2202 C C . SER A 1 275 ? 20.534 0.959 -17.146 1.00 97.56 275 SER A C 1
ATOM 2204 O O . SER A 1 275 ? 19.711 0.310 -17.793 1.00 97.56 275 SER A O 1
ATOM 2206 N N . LYS A 1 276 ? 21.836 0.642 -17.125 1.00 97.94 276 LYS A N 1
ATOM 2207 C CA . LYS A 1 276 ? 22.421 -0.504 -17.843 1.00 97.94 276 LYS A CA 1
ATOM 2208 C C . LYS A 1 276 ? 21.862 -1.838 -17.363 1.00 97.94 276 LYS A C 1
ATOM 2210 O O . LYS A 1 276 ? 21.485 -2.662 -18.191 1.00 97.94 276 LYS A O 1
ATOM 2215 N N . GLU A 1 277 ? 21.779 -2.045 -16.047 1.00 98.25 277 GLU A N 1
ATOM 2216 C CA . GLU A 1 277 ? 21.196 -3.261 -15.463 1.00 98.25 277 GLU A CA 1
ATOM 2217 C C . GLU A 1 277 ? 19.725 -3.432 -15.868 1.00 98.25 277 GLU A C 1
ATOM 2219 O O . GLU A 1 277 ? 19.312 -4.524 -16.261 1.00 98.25 277 GLU A O 1
ATOM 2224 N N . VAL A 1 278 ? 18.939 -2.350 -15.826 1.00 98.00 278 VAL A N 1
ATOM 2225 C CA . VAL A 1 278 ? 17.538 -2.359 -16.266 1.00 98.00 278 VAL A CA 1
ATOM 2226 C C . VAL A 1 278 ? 17.451 -2.699 -17.755 1.00 98.00 278 VAL A C 1
ATOM 2228 O O . VAL A 1 278 ? 16.695 -3.593 -18.120 1.00 98.00 278 VAL A O 1
ATOM 2231 N N . LEU A 1 279 ? 18.236 -2.055 -18.623 1.00 98.19 279 LEU A N 1
ATOM 2232 C CA . LEU A 1 279 ? 18.226 -2.323 -20.069 1.00 98.19 279 LEU A CA 1
ATOM 2233 C C . LEU A 1 279 ? 18.618 -3.766 -20.408 1.00 98.19 279 LEU A C 1
ATOM 2235 O O . LEU A 1 279 ? 17.966 -4.390 -21.251 1.00 98.19 279 LEU A O 1
ATOM 2239 N N . ALA A 1 280 ? 19.638 -4.305 -19.735 1.00 98.12 280 ALA A N 1
ATOM 2240 C CA . ALA A 1 280 ? 20.034 -5.701 -19.878 1.00 98.12 280 ALA A CA 1
ATOM 2241 C C . ALA A 1 280 ? 18.876 -6.632 -19.491 1.00 98.12 280 ALA A C 1
ATOM 2243 O O . ALA A 1 280 ? 18.467 -7.471 -20.291 1.00 98.12 280 ALA A O 1
ATOM 2244 N N . LEU A 1 281 ? 18.251 -6.409 -18.329 1.00 98.25 281 LEU A N 1
ATOM 2245 C CA . LEU A 1 281 ? 17.119 -7.214 -17.868 1.00 98.25 281 LEU A CA 1
ATOM 2246 C C . LEU A 1 281 ? 15.905 -7.133 -18.811 1.00 98.25 281 LEU A C 1
ATOM 2248 O O . LEU A 1 281 ? 15.258 -8.145 -19.082 1.00 98.25 281 LEU A O 1
ATOM 2252 N N . LEU A 1 282 ? 15.593 -5.945 -19.333 1.00 98.00 282 LEU A N 1
ATOM 2253 C CA . LEU A 1 282 ? 14.510 -5.739 -20.300 1.00 98.00 282 LEU A CA 1
ATOM 2254 C C . LEU A 1 282 ? 14.760 -6.484 -21.618 1.00 98.00 282 LEU A C 1
ATOM 2256 O O . LEU A 1 282 ? 13.827 -7.026 -22.215 1.00 98.00 282 LEU A O 1
ATOM 2260 N N . THR A 1 283 ? 16.014 -6.539 -22.059 1.00 98.00 283 THR A N 1
ATOM 2261 C CA . THR A 1 283 ? 16.396 -7.243 -23.286 1.00 98.00 283 THR A CA 1
ATOM 2262 C C . THR A 1 283 ? 16.396 -8.756 -23.076 1.00 98.00 283 THR A C 1
ATOM 2264 O O . THR A 1 283 ? 15.837 -9.491 -23.884 1.00 98.00 283 THR A O 1
ATOM 2267 N N . GLU A 1 284 ? 16.969 -9.232 -21.971 1.00 97.75 284 GLU A N 1
ATOM 2268 C CA . GLU A 1 284 ? 17.177 -10.659 -21.711 1.00 97.75 284 GLU A CA 1
ATOM 2269 C C . GLU A 1 284 ? 15.919 -11.362 -21.183 1.00 97.75 284 GLU A C 1
ATOM 2271 O O . GLU A 1 284 ? 15.512 -12.390 -21.722 1.00 97.75 284 GLU A O 1
ATOM 2276 N N . ALA A 1 285 ? 15.277 -10.816 -20.145 1.00 97.44 285 ALA A N 1
ATOM 2277 C CA . ALA A 1 285 ? 14.161 -11.481 -19.466 1.00 97.44 285 ALA A CA 1
ATOM 2278 C C . ALA A 1 285 ? 12.793 -11.133 -20.066 1.00 97.44 285 ALA A C 1
ATOM 2280 O O . ALA A 1 285 ? 11.891 -11.972 -20.075 1.00 97.44 285 ALA A O 1
ATOM 2281 N N . PHE A 1 286 ? 12.626 -9.909 -20.581 1.00 96.44 286 PHE A N 1
ATOM 2282 C CA . PHE A 1 286 ? 11.382 -9.478 -21.232 1.00 96.44 286 PHE A CA 1
ATOM 2283 C C . PHE A 1 286 ? 11.423 -9.590 -22.763 1.00 96.44 286 PHE A C 1
ATOM 2285 O O . PHE A 1 286 ? 10.399 -9.342 -23.406 1.00 96.44 286 PHE A O 1
ATOM 2292 N N . ALA A 1 287 ? 12.566 -9.985 -23.341 1.00 97.00 287 ALA A N 1
ATOM 2293 C CA . ALA A 1 287 ? 12.774 -10.130 -24.784 1.00 97.00 287 ALA A CA 1
ATOM 2294 C C . ALA A 1 287 ? 12.407 -8.864 -25.583 1.00 97.00 287 ALA A C 1
ATOM 2296 O O . ALA A 1 287 ? 11.884 -8.945 -26.700 1.00 97.00 287 ALA A O 1
ATOM 2297 N N . LEU A 1 288 ? 12.633 -7.680 -25.002 1.00 96.88 288 LEU A N 1
ATOM 2298 C CA . LEU A 1 288 ? 12.365 -6.416 -25.679 1.00 96.88 288 LEU A CA 1
ATOM 2299 C C . LEU A 1 288 ? 13.528 -6.056 -26.611 1.00 96.88 288 LEU A C 1
ATOM 2301 O O . LEU A 1 288 ? 14.682 -6.117 -26.192 1.00 96.88 288 LEU A O 1
ATOM 2305 N N . PRO A 1 289 ? 13.258 -5.613 -27.852 1.00 97.75 289 PRO A N 1
ATOM 2306 C CA . PRO A 1 289 ? 14.281 -4.983 -28.676 1.00 97.75 289 PRO A CA 1
ATOM 2307 C C . PRO A 1 289 ? 14.874 -3.768 -27.959 1.00 97.75 289 PRO A C 1
ATOM 2309 O O . PRO A 1 289 ? 14.143 -3.041 -27.284 1.00 97.75 289 PRO A O 1
ATOM 2312 N N . GLU A 1 290 ? 16.158 -3.490 -28.176 1.00 97.25 290 GLU A N 1
ATOM 2313 C CA . GLU A 1 290 ? 16.893 -2.413 -27.496 1.00 97.25 290 GLU A CA 1
ATOM 2314 C C . GLU A 1 290 ? 16.153 -1.063 -27.537 1.00 97.25 290 GLU A C 1
ATOM 2316 O O . GLU A 1 290 ? 15.985 -0.407 -26.513 1.00 97.25 290 GLU A O 1
ATOM 2321 N N . GLN A 1 291 ? 15.595 -0.681 -28.691 1.00 97.12 291 GLN A N 1
ATOM 2322 C CA . GLN A 1 291 ? 14.818 0.558 -28.830 1.00 97.12 291 GLN A CA 1
ATOM 2323 C C . GLN A 1 291 ? 13.558 0.588 -27.939 1.00 97.12 291 GLN A C 1
ATOM 2325 O O . GLN A 1 291 ? 13.193 1.634 -27.392 1.00 97.12 291 GLN A O 1
ATOM 2330 N N . GLN A 1 292 ? 12.877 -0.551 -27.779 1.00 97.25 292 GLN A N 1
ATOM 2331 C CA . GLN A 1 292 ? 11.723 -0.660 -26.884 1.00 97.25 292 GLN A CA 1
ATOM 2332 C C . GLN A 1 292 ? 12.159 -0.688 -25.419 1.00 97.25 292 GLN A C 1
ATOM 2334 O O . GLN A 1 292 ? 11.504 -0.052 -24.601 1.00 97.25 292 GLN A O 1
ATOM 2339 N N . ALA A 1 293 ? 13.267 -1.360 -25.091 1.00 97.69 293 ALA A N 1
ATOM 2340 C CA . ALA A 1 293 ? 13.846 -1.343 -23.750 1.00 97.69 293 ALA A CA 1
ATOM 2341 C C . ALA A 1 293 ? 14.209 0.090 -23.320 1.00 97.69 293 ALA A C 1
ATOM 2343 O O . ALA A 1 293 ? 13.849 0.506 -22.222 1.00 97.69 293 ALA A O 1
ATOM 2344 N N . GLN A 1 294 ? 14.803 0.882 -24.218 1.00 97.06 294 GLN A N 1
ATOM 2345 C CA . GLN A 1 294 ? 15.056 2.312 -24.003 1.00 97.06 294 GLN A CA 1
ATOM 2346 C C . GLN A 1 294 ? 13.760 3.100 -23.774 1.00 97.06 294 GLN A C 1
ATOM 2348 O O . GLN A 1 294 ? 13.678 3.918 -22.863 1.00 97.06 294 GLN A O 1
ATOM 2353 N N . SER A 1 295 ? 12.710 2.821 -24.554 1.00 96.31 295 SER A N 1
ATOM 2354 C CA . SER A 1 295 ? 11.404 3.479 -24.383 1.00 96.31 295 SER A CA 1
ATOM 2355 C C . SER A 1 295 ? 10.746 3.131 -23.040 1.00 96.31 295 SER A C 1
ATOM 2357 O O . SER A 1 295 ? 10.164 3.999 -22.392 1.00 96.31 295 SER A O 1
ATOM 2359 N N . VAL A 1 296 ? 10.869 1.874 -22.598 1.00 96.56 296 VAL A N 1
ATOM 2360 C CA . VAL A 1 296 ? 10.419 1.425 -21.273 1.00 96.56 296 VAL A CA 1
ATOM 2361 C C . VAL A 1 296 ? 11.216 2.116 -20.174 1.00 96.56 296 VAL A C 1
ATOM 2363 O O . VAL A 1 296 ? 10.605 2.651 -19.251 1.00 96.56 296 VAL A O 1
ATOM 2366 N N . LEU A 1 297 ? 12.546 2.170 -20.286 1.00 96.25 297 LEU A N 1
ATOM 2367 C CA . LEU A 1 297 ? 13.389 2.882 -19.331 1.00 96.25 297 LEU A CA 1
ATOM 2368 C C . LEU A 1 297 ? 12.967 4.352 -19.233 1.00 96.25 297 LEU A C 1
ATOM 2370 O O . LEU A 1 297 ? 12.781 4.834 -18.133 1.00 96.25 297 LEU A O 1
ATOM 2374 N N . MET A 1 298 ? 12.715 5.050 -20.341 1.00 95.50 298 MET A N 1
ATOM 2375 C CA . MET A 1 298 ? 12.318 6.468 -20.305 1.00 95.50 298 MET A CA 1
ATOM 2376 C C . MET A 1 298 ? 10.890 6.718 -19.790 1.00 95.50 298 MET A C 1
ATOM 2378 O O . MET A 1 298 ? 10.527 7.865 -19.527 1.00 95.50 298 MET A O 1
ATOM 2382 N N . SER A 1 299 ? 10.067 5.679 -19.607 1.00 93.38 299 SER A N 1
ATOM 2383 C CA . SER A 1 299 ? 8.670 5.847 -19.183 1.00 93.38 299 SER A CA 1
ATOM 2384 C C . SER A 1 299 ? 8.508 6.463 -17.784 1.00 93.38 299 SER A C 1
ATOM 2386 O O . SER A 1 299 ? 7.490 7.111 -17.541 1.00 93.38 299 SER A O 1
ATOM 2388 N N . TRP A 1 300 ? 9.521 6.383 -16.904 1.00 88.56 300 TRP A N 1
ATOM 2389 C CA . TRP A 1 300 ? 9.494 7.059 -15.594 1.00 88.56 300 TRP A CA 1
ATOM 2390 C C . TRP A 1 300 ? 9.408 8.589 -15.717 1.00 88.56 300 TRP A C 1
ATOM 2392 O O . TRP A 1 300 ? 8.860 9.252 -14.838 1.00 88.56 300 TRP A O 1
ATOM 2402 N N . GLN A 1 301 ? 9.909 9.173 -16.813 1.00 88.75 301 GLN A N 1
ATOM 2403 C CA . GLN A 1 301 ? 9.886 10.627 -17.015 1.00 88.75 301 GLN A CA 1
ATOM 2404 C C . GLN A 1 301 ? 8.463 11.160 -17.181 1.00 88.75 301 GLN A C 1
ATOM 2406 O O . GLN A 1 301 ? 8.159 12.268 -16.744 1.00 88.75 301 GLN A O 1
ATOM 2411 N N . ILE A 1 302 ? 7.580 10.356 -17.779 1.00 80.94 302 ILE A N 1
ATOM 2412 C CA . ILE A 1 302 ? 6.171 10.710 -17.970 1.00 80.94 302 ILE A CA 1
ATOM 2413 C C . ILE A 1 302 ? 5.482 10.848 -16.604 1.00 80.94 302 ILE A C 1
ATOM 2415 O O . ILE A 1 302 ? 4.691 11.766 -16.405 1.00 80.94 302 ILE A O 1
ATOM 2419 N N . GLU A 1 303 ? 5.852 10.017 -15.625 1.00 73.38 303 GLU A N 1
ATOM 2420 C CA . GLU A 1 303 ? 5.306 10.100 -14.264 1.00 73.38 303 GLU A CA 1
ATOM 2421 C C . GLU A 1 303 ? 5.714 11.380 -13.536 1.00 73.38 303 GLU A C 1
ATOM 2423 O O . GLU A 1 303 ? 4.908 11.969 -12.814 1.00 73.38 303 GLU A O 1
ATOM 2428 N N . ARG A 1 304 ? 6.961 11.824 -13.744 1.00 70.38 304 ARG A N 1
ATOM 2429 C CA . ARG A 1 304 ? 7.485 13.049 -13.132 1.00 70.38 304 ARG A CA 1
ATOM 2430 C C . ARG A 1 304 ? 6.736 14.290 -13.623 1.00 70.38 304 ARG A C 1
ATOM 2432 O O . ARG A 1 304 ? 6.561 15.231 -12.856 1.00 70.38 304 ARG A O 1
ATOM 2439 N N . ILE A 1 305 ? 6.283 14.287 -14.877 1.00 60.69 305 ILE A N 1
ATOM 2440 C CA . ILE A 1 305 ? 5.531 15.401 -15.473 1.00 60.69 305 ILE A CA 1
ATOM 2441 C C . ILE A 1 305 ? 4.098 15.460 -14.929 1.00 60.69 305 ILE A C 1
ATOM 2443 O O . ILE A 1 305 ? 3.578 16.548 -14.699 1.00 60.69 305 ILE A O 1
ATOM 2447 N N . ASP A 1 306 ? 3.468 14.309 -14.686 1.00 57.12 306 ASP A N 1
ATOM 2448 C CA . ASP A 1 306 ? 2.078 14.248 -14.218 1.00 57.12 306 ASP A CA 1
ATOM 2449 C C . ASP A 1 306 ? 1.930 14.422 -12.689 1.00 57.12 306 ASP A C 1
ATOM 2451 O O . ASP A 1 306 ? 0.818 14.341 -12.169 1.00 57.12 306 ASP A O 1
ATOM 2455 N N . GLY A 1 307 ? 3.021 14.675 -11.951 1.00 54.69 307 GLY A N 1
ATOM 2456 C CA . GLY A 1 307 ? 2.972 14.909 -10.501 1.00 54.69 307 GLY A CA 1
ATOM 2457 C C . GLY A 1 307 ? 2.580 13.673 -9.681 1.00 54.69 307 GLY A C 1
ATOM 2458 O O . GLY A 1 307 ? 2.242 13.788 -8.508 1.00 54.69 307 GLY A O 1
ATOM 2459 N N . LEU A 1 308 ? 2.651 12.473 -10.270 1.00 52.78 308 LEU A N 1
ATOM 2460 C CA . LEU A 1 308 ? 2.307 11.187 -9.640 1.00 52.78 308 LEU A CA 1
ATOM 2461 C C . LEU A 1 308 ? 3.436 10.646 -8.739 1.00 52.78 308 LEU A C 1
ATOM 2463 O O . LEU A 1 308 ? 3.604 9.432 -8.582 1.00 52.78 308 LEU A O 1
ATOM 2467 N N . GLY A 1 309 ? 4.234 11.547 -8.166 1.00 48.62 309 GLY A N 1
ATOM 2468 C CA . GLY A 1 309 ? 5.370 11.256 -7.295 1.00 48.62 309 GLY A CA 1
ATOM 2469 C C . GLY A 1 309 ? 4.951 10.849 -5.885 1.00 48.62 309 GLY A C 1
ATOM 2470 O O . GLY A 1 309 ? 5.552 11.294 -4.925 1.00 48.62 309 GLY A O 1
ATOM 2471 N N . VAL A 1 310 ? 3.912 10.041 -5.727 1.00 47.06 310 VAL A N 1
ATOM 2472 C CA . VAL A 1 310 ? 3.530 9.509 -4.419 1.00 47.06 310 VAL A CA 1
ATOM 2473 C C . VAL A 1 310 ? 3.847 8.016 -4.479 1.00 47.06 310 VAL A C 1
ATOM 2475 O O . VAL A 1 310 ? 3.258 7.320 -5.302 1.00 47.06 310 VAL A O 1
ATOM 2478 N N . LEU A 1 311 ? 4.799 7.551 -3.659 1.00 45.28 311 LEU A N 1
ATOM 2479 C CA . LEU A 1 311 ? 5.141 6.135 -3.397 1.00 45.28 311 LEU A CA 1
ATOM 2480 C C . LEU A 1 311 ? 6.132 5.423 -4.339 1.00 45.28 311 LEU A C 1
ATOM 2482 O O . LEU A 1 311 ? 5.812 4.394 -4.943 1.00 45.28 311 LEU A O 1
ATOM 2486 N N . LEU A 1 312 ? 7.368 5.921 -4.373 1.00 42.44 312 LEU A N 1
ATOM 2487 C CA . LEU A 1 312 ? 8.575 5.106 -4.572 1.00 42.44 312 LEU A CA 1
ATOM 2488 C C . LEU A 1 312 ? 9.447 5.241 -3.328 1.00 42.44 312 LEU A C 1
ATOM 2490 O O . LEU A 1 312 ? 10.005 4.214 -2.897 1.00 42.44 312 LEU A O 1
#

Radius of gyration: 20.28 Å; Cα contacts (8 Å, |Δi|>4): 361; chains: 1; bounding box: 53×46×57 Å

Organism: NCBI:txid2045280

Solvent-accessible surface area (backbone atoms only — not comparable to full-atom values): 17766 Å² total; per-residue (Å²): 135,94,79,88,82,84,71,74,67,58,76,77,62,69,80,65,76,86,80,72,70,92,87,66,74,80,80,82,49,62,67,28,49,52,46,38,57,56,70,69,80,92,83,70,77,86,63,95,57,80,71,73,51,53,65,53,50,52,27,46,55,52,48,52,53,47,28,69,74,58,75,45,80,50,72,69,40,33,55,45,31,52,74,74,42,59,74,68,55,20,46,35,25,47,40,20,51,48,60,42,92,64,80,70,45,68,61,58,34,56,62,35,60,75,45,88,52,63,66,54,19,49,52,23,28,54,28,31,46,76,67,70,38,72,87,23,49,76,57,48,43,51,57,49,62,47,76,80,61,69,34,68,49,100,84,69,50,78,41,65,22,81,89,45,56,70,51,53,54,51,47,58,24,50,50,30,51,49,51,31,79,43,80,65,79,82,47,54,63,32,38,44,47,27,26,52,48,32,66,57,57,55,96,56,100,58,64,53,62,57,36,46,24,22,24,42,21,19,20,18,18,36,10,42,68,66,44,78,66,69,61,66,94,59,91,63,62,69,68,60,45,26,45,38,52,42,30,17,46,40,22,56,69,43,42,62,81,77,33,56,65,72,52,43,60,57,34,57,43,79,91,31,73,57,30,52,54,48,41,50,46,32,35,69,78,67,65,32,55,68,74,54,23,52,52,28,61,54,42,61,58,60,41,64,74,71,68,55,81,57,79,121

pLDDT: mean 83.01, std 19.8, range [23.02, 98.5]

Secondary structure (DSSP, 8-state):
---SS---TTSS---SGGGT-SSSGGGTS-HHHHHHHH-----S---SSTTHHHHHHHHHHHHHHHHHHHT--SHHHHHHHHHH--HHHHHHHHHHHHTS--TTHHHHHHHGGG-S-HHHHHHHHHHHHHTT-GGGHHHHHHHHHSPPPEEE-TT--EEE-TTTTTHHHHHHHHHHHHHHHS--GGGHHHHHHHHHHHTTS-SSSS--HHHHHHHHHHHHHHHHTT-GGGGTT----HHHHHHHHHHHHHHHTTHHHHS-HHHHHHHTSTT-HHHHHHHHHHHHTS---HHHHHHHHHHHHHHHHTT--S--

Mean predicted aligned error: 7.74 Å

Foldseek 3Di:
DDDDPDDLCFLQDNPDVVPDDPDDDVPPDPPLLLCLQLVDDPPDDDDPDPPVVPSVVVSVVVSVVLCVVQVHDDPVSLVCCCVPNDQSSVSSSLSSLLPDPDPPNLVSLLVQCPPPDLSSNLSSLLSCLVVQHQSSVVVVLVLLQDDQDWDQDPVRDIDRDPSRPSNSLSSLLVSLQSLLPDYDPVCLVSLLNSLVVLQVPDPDPDGDLSSLSNNLSSLLSCLSVVVLCSCPPPDGDLLSVLSSNLSSLCSVVVVSSPDHPVVSVVCLDDDHPNVVSQLVCCCPVVVDDSVVSVVSSCSVVVCVVVVSPDHD